Protein AF-A0A662YZJ9-F1 (afdb_monomer_lite)

InterPro domains:
  IPR002347 Short-chain dehydrogenase/reductase SDR [PF00106] (6-110)
  IPR002347 Short-chain dehydrogenase/reductase SDR [PR00081] (45-56)
  IPR002347 Short-chain dehydrogenase/reductase SDR [PR00081] (92-108)
  IPR005176 Potentiating neddylation domain [PF03556] (173-271)
  IPR005176 Potentiating neddylation domain [PS51229] (98-272)
  IPR014764 Defective-in-cullin neddylation protein [PTHR12281] (113-270)
  IPR036291 NAD(P)-binding domain superfamily [SSF51735] (5-110)
  IPR042460 DCN1-like, PONY binding domain [G3DSA:1.10.238.200] (187-272)

Foldseek 3Di:
DQDCVPCVVVCVVCPPVDPPPDDDAHADLLDLVRLVVRLVPDDVSAAQEAELPFADDDDDDPVPDDPVVVVVRCSGQPSSLVSNCVSHVVVCVVVVGHYYHYDDDCCLQAVSVDNFKGAQSNLVVLCVQLVHDSLAPLVLLLCVLLLAQAPRMRTNNSVVVSCVVQVHPGSVSSSVCSVVSVVLCVDPVSVLSSQLSQFRHQADPPDQFHQLVSLLSVCCRRCVVQAPCSVVVNVCCVVPVNGTHGSVNSSVVNVCRVPADPVSPPDDPVPD

Organism: Acipenser ruthenus (NCBI:txid7906)

Sequence (272 aa):
MRDLRKKDKLEQAAGDTLNKTLSIQRLDVCSDESVAECLNNMKDRRVDVLVNNAGVGQIGPIESLSMQDMQKVFETNFFGAVRMIKAVLPDMKKRKSGHIVTMSSVMGLQDPQDENKIGIDGIQQFCDDLNLDPASVSVLVVAWKFRAATQCEFSKREFVDGMSELGCDSPDKLKSQLPRLEQELKDPGKFKDFYQFTFNFAKNPGQKGLDLEMAIAYWNLVLTGKFKFLDLWNKFLLEHHKRSIPKDTWNLLLDFGNIIADDMSNYDEEGK

Radius of gyration: 27.87 Å; chains: 1; bounding box: 62×37×82 Å

Structure (mmCIF, N/CA/C/O backbone):
data_AF-A0A662YZJ9-F1
#
_entry.id   AF-A0A662YZJ9-F1
#
loop_
_atom_site.group_PDB
_atom_site.id
_atom_site.type_symbol
_atom_site.label_atom_id
_atom_site.label_alt_id
_atom_site.label_comp_id
_atom_site.label_asym_id
_atom_site.label_entity_id
_atom_site.label_seq_id
_atom_site.pdbx_PDB_ins_code
_atom_site.Cartn_x
_atom_site.Cartn_y
_atom_site.Cartn_z
_atom_site.occupancy
_atom_site.B_iso_or_equiv
_atom_site.auth_seq_id
_atom_site.auth_comp_id
_atom_site.auth_asym_id
_atom_site.auth_atom_id
_atom_site.pdbx_PDB_model_num
ATOM 1 N N . MET A 1 1 ? -15.360 6.114 35.620 1.00 88.50 1 MET A N 1
ATOM 2 C CA . MET A 1 1 ? -14.453 7.229 35.253 1.00 88.50 1 MET A CA 1
ATOM 3 C C . MET A 1 1 ? -13.568 7.595 36.440 1.00 88.50 1 MET A C 1
ATOM 5 O O . MET A 1 1 ? -14.014 7.429 37.569 1.00 88.50 1 MET A O 1
ATOM 9 N N . ARG A 1 2 ? -12.350 8.106 36.209 1.00 88.88 2 ARG A N 1
ATOM 10 C CA . ARG A 1 2 ? -11.391 8.407 37.292 1.00 88.88 2 ARG A CA 1
ATOM 11 C C . ARG A 1 2 ? -11.829 9.576 38.187 1.00 88.88 2 ARG A C 1
ATOM 13 O O . ARG A 1 2 ? -11.719 9.482 39.403 1.00 88.88 2 ARG A O 1
ATOM 20 N N . ASP A 1 3 ? -12.354 10.651 37.594 1.00 90.94 3 ASP A N 1
ATOM 21 C CA . ASP A 1 3 ? -12.747 11.877 38.305 1.00 90.94 3 ASP A CA 1
ATOM 22 C C . ASP A 1 3 ? -14.225 12.216 38.076 1.00 90.94 3 ASP A C 1
ATOM 24 O O . ASP A 1 3 ? -14.595 12.743 37.028 1.00 90.94 3 ASP A O 1
ATOM 28 N N . LEU A 1 4 ? -15.070 11.943 39.073 1.00 91.19 4 LEU A N 1
ATOM 29 C CA . LEU A 1 4 ? -16.512 12.196 38.997 1.00 91.19 4 LEU A CA 1
ATOM 30 C C . LEU A 1 4 ? -16.875 13.682 38.895 1.00 91.19 4 LEU A C 1
ATOM 32 O O . LEU A 1 4 ? -17.993 13.990 38.503 1.00 91.19 4 LEU A O 1
ATOM 36 N N . ARG A 1 5 ? -15.957 14.613 39.183 1.00 92.44 5 ARG A N 1
ATOM 37 C CA . ARG A 1 5 ? -16.218 16.054 39.014 1.00 92.44 5 ARG A CA 1
ATOM 38 C C . ARG A 1 5 ? -16.334 16.461 37.544 1.00 92.44 5 ARG A C 1
ATOM 40 O O . ARG A 1 5 ? -16.763 17.567 37.258 1.00 92.44 5 ARG A O 1
ATOM 47 N N . LYS A 1 6 ? -15.936 15.588 36.609 1.00 91.00 6 LYS A N 1
ATOM 48 C CA . LYS A 1 6 ? -15.991 15.826 35.156 1.00 91.00 6 LYS A CA 1
ATOM 49 C C . LYS A 1 6 ? -17.159 15.101 34.472 1.00 91.00 6 LYS A C 1
ATOM 51 O O . LYS A 1 6 ? -17.120 14.899 33.259 1.00 91.00 6 LYS A O 1
ATOM 56 N N . LYS A 1 7 ? -18.151 14.632 35.235 1.00 91.94 7 LYS A N 1
ATOM 57 C CA . LYS A 1 7 ? -19.225 13.766 34.724 1.00 91.94 7 LYS A CA 1
ATOM 58 C C . LYS A 1 7 ? -20.309 14.503 33.932 1.00 91.94 7 LYS A C 1
ATOM 60 O O . LYS A 1 7 ? -21.018 13.849 33.179 1.00 91.94 7 LYS A O 1
ATOM 65 N N . ASP A 1 8 ? -20.395 15.828 34.038 1.00 92.25 8 ASP A N 1
ATOM 66 C CA . ASP A 1 8 ? -21.516 16.628 33.521 1.00 92.25 8 ASP A CA 1
ATOM 67 C C . ASP A 1 8 ? -21.843 16.346 32.047 1.00 92.25 8 ASP A C 1
ATOM 69 O O . ASP A 1 8 ? -22.996 16.114 31.694 1.00 92.25 8 ASP A O 1
ATOM 73 N N . LYS A 1 9 ? -20.823 16.272 31.180 1.00 91.31 9 LYS A N 1
ATOM 74 C CA . LYS A 1 9 ? -21.020 15.957 29.752 1.00 91.31 9 LYS A CA 1
ATOM 75 C C . LYS A 1 9 ? -21.569 14.547 29.521 1.00 91.31 9 LYS A C 1
ATOM 77 O O . LYS A 1 9 ? -22.346 14.344 28.594 1.00 91.31 9 LYS A O 1
ATOM 82 N N . LEU A 1 10 ? -21.153 13.577 30.337 1.00 89.94 10 LEU A N 1
ATOM 83 C CA . LEU A 1 10 ? -21.645 12.200 30.251 1.00 89.94 10 LEU A CA 1
ATOM 84 C C . LEU A 1 10 ? -23.086 12.112 30.746 1.00 89.94 10 LEU A C 1
ATOM 86 O O . LEU A 1 10 ? -23.889 11.431 30.124 1.00 89.94 10 LEU A O 1
ATOM 90 N N . GLU A 1 11 ? -23.419 12.817 31.827 1.00 92.25 11 GLU A N 1
ATOM 91 C CA . GLU A 1 11 ? -24.790 12.880 32.343 1.00 92.25 11 GLU A CA 1
ATOM 92 C C . GLU A 1 11 ? -25.727 13.547 31.332 1.00 92.25 11 GLU A C 1
ATOM 94 O O . GLU A 1 11 ? -26.803 13.021 31.052 1.00 92.25 11 GLU A O 1
ATOM 99 N N . GLN A 1 12 ? -25.281 14.636 30.702 1.00 92.12 12 GLN A N 1
ATOM 100 C CA . GLN A 1 12 ? -26.024 15.295 29.631 1.00 92.12 12 GLN A CA 1
ATOM 101 C C . GLN A 1 12 ? -26.236 14.371 28.423 1.00 92.12 12 GLN A C 1
ATOM 103 O O . GLN A 1 12 ? -27.346 14.296 27.905 1.00 92.12 12 GLN A O 1
ATOM 108 N N . ALA A 1 13 ? -25.196 13.653 27.985 1.00 91.44 13 ALA A N 1
ATOM 109 C CA . ALA A 1 13 ? -25.295 12.716 26.866 1.00 91.44 13 ALA A CA 1
ATOM 110 C C . ALA A 1 13 ? -26.165 11.489 27.193 1.00 91.44 13 ALA A C 1
ATOM 112 O O . ALA A 1 13 ? -26.832 10.953 26.312 1.00 91.44 13 ALA A O 1
ATOM 113 N N . ALA A 1 14 ? -26.168 11.048 28.452 1.00 90.56 14 ALA A N 1
ATOM 114 C CA . ALA A 1 14 ? -26.977 9.927 28.912 1.00 90.56 14 ALA A CA 1
ATOM 115 C C . ALA A 1 14 ? -28.477 10.254 28.909 1.00 90.56 14 ALA A C 1
ATOM 117 O O . ALA A 1 14 ? -29.298 9.371 28.640 1.00 90.56 14 ALA A O 1
ATOM 118 N N . GLY A 1 15 ? -28.843 11.503 29.219 1.00 93.56 15 GLY A N 1
ATOM 119 C CA . GLY A 1 15 ? -30.236 11.942 29.290 1.00 93.56 15 GLY A CA 1
ATOM 120 C C . GLY A 1 15 ? -31.090 10.998 30.146 1.00 93.56 15 GLY A C 1
ATOM 121 O O . GLY A 1 15 ? -30.713 10.622 31.257 1.00 93.56 15 GLY A O 1
ATOM 122 N N . ASP A 1 16 ? -32.210 10.536 29.591 1.00 93.44 16 ASP A N 1
ATOM 123 C CA . ASP A 1 16 ? -33.185 9.690 30.295 1.00 93.44 16 ASP A CA 1
ATOM 124 C C . ASP A 1 16 ? -32.717 8.258 30.596 1.00 93.44 16 ASP A C 1
ATOM 126 O O . ASP A 1 16 ? -33.430 7.520 31.288 1.00 93.44 16 ASP A O 1
ATOM 130 N N . THR A 1 17 ? -31.561 7.843 30.065 1.00 92.12 17 THR A N 1
ATOM 131 C CA . THR A 1 17 ? -30.978 6.508 30.293 1.00 92.12 17 THR A CA 1
ATOM 132 C C . THR A 1 17 ? -30.151 6.432 31.576 1.00 92.12 17 THR A C 1
ATOM 134 O O . THR A 1 17 ? -29.912 5.332 32.094 1.00 92.12 17 THR A O 1
ATOM 137 N N . LEU A 1 18 ? -29.752 7.588 32.121 1.00 90.25 18 LEU A N 1
ATOM 138 C CA . LEU A 1 18 ? -28.984 7.675 33.356 1.00 90.25 18 LEU A CA 1
ATOM 139 C C . LEU A 1 18 ? -29.772 7.054 34.519 1.00 90.25 18 LEU A C 1
ATOM 141 O O . LEU A 1 18 ? -30.961 7.309 34.700 1.00 90.25 18 LEU A O 1
ATOM 145 N N . ASN A 1 19 ? -29.106 6.209 35.303 1.00 87.12 19 ASN A N 1
ATOM 146 C CA . ASN A 1 19 ? -29.666 5.411 36.400 1.00 87.12 19 ASN A CA 1
ATOM 147 C C . ASN A 1 19 ? -30.751 4.389 35.999 1.00 87.12 19 ASN A C 1
ATOM 149 O O . ASN A 1 19 ? -31.299 3.724 36.878 1.00 87.12 19 ASN A O 1
ATOM 153 N N . LYS A 1 20 ? -31.039 4.215 34.701 1.00 86.75 20 LYS A N 1
ATOM 154 C CA . LYS A 1 20 ? -31.914 3.145 34.187 1.00 86.75 20 LYS A CA 1
ATOM 155 C C . LYS A 1 20 ? -31.103 2.048 33.513 1.00 86.75 20 LYS A C 1
ATOM 157 O O . LYS A 1 20 ? -31.151 0.897 33.935 1.00 86.75 20 LYS A O 1
ATOM 162 N N . THR A 1 21 ? -30.348 2.419 32.484 1.00 87.81 21 THR A N 1
ATOM 163 C CA . THR A 1 21 ? -29.496 1.508 31.703 1.00 87.81 21 THR A CA 1
ATOM 164 C C . THR A 1 21 ? -28.032 1.941 31.696 1.00 87.81 21 THR A C 1
ATOM 166 O O . THR A 1 21 ? -27.165 1.113 31.430 1.00 87.81 21 THR A O 1
ATOM 169 N N . LEU A 1 22 ? -27.737 3.199 32.048 1.00 89.25 22 LEU A N 1
ATOM 170 C CA . LEU A 1 22 ? -26.381 3.714 32.222 1.00 89.25 22 LEU A CA 1
ATOM 171 C C . LEU A 1 22 ? -26.141 4.125 33.679 1.00 89.25 22 LEU A C 1
ATOM 173 O O . LEU A 1 22 ? -26.866 4.954 34.225 1.00 89.25 22 LEU A O 1
ATOM 177 N N . SER A 1 23 ? -25.076 3.611 34.291 1.00 89.56 23 SER A N 1
ATOM 178 C CA . SER A 1 23 ? -24.592 4.069 35.598 1.00 89.56 23 SER A CA 1
ATOM 179 C C . SER A 1 23 ? -23.162 4.578 35.493 1.00 89.56 23 SER A C 1
ATOM 181 O O . SER A 1 23 ? -22.304 3.902 34.923 1.00 89.56 23 SER A O 1
ATOM 183 N N . ILE A 1 24 ? -22.881 5.729 36.098 1.00 91.69 24 ILE A N 1
ATOM 184 C CA . ILE A 1 24 ? -21.531 6.290 36.152 1.00 91.69 24 ILE A CA 1
ATOM 185 C C . ILE A 1 24 ? -20.929 5.967 37.519 1.00 91.69 24 ILE A C 1
ATOM 187 O O . ILE A 1 24 ? -21.422 6.423 38.545 1.00 91.69 24 ILE A O 1
ATOM 191 N N . GLN A 1 25 ? -19.846 5.193 37.522 1.00 92.38 25 GLN A N 1
ATOM 192 C CA . GLN A 1 25 ? -19.112 4.814 38.731 1.00 92.38 25 GLN A CA 1
ATOM 193 C C . GLN A 1 25 ? -17.702 5.408 38.727 1.00 92.38 25 GLN A C 1
ATOM 195 O O . GLN A 1 25 ? -17.109 5.645 37.662 1.00 92.38 25 GLN A O 1
ATOM 200 N N . ARG A 1 26 ? -17.146 5.642 39.920 1.00 94.44 26 ARG A N 1
ATOM 201 C CA . ARG A 1 26 ? -15.727 5.983 40.069 1.00 94.44 26 ARG A CA 1
ATOM 202 C C . ARG A 1 26 ? -14.888 4.737 39.791 1.00 94.44 26 ARG A C 1
ATOM 204 O O . ARG A 1 26 ? -15.151 3.685 40.355 1.00 94.44 26 ARG A O 1
ATOM 211 N N . LEU A 1 27 ? -13.886 4.874 38.930 1.00 95.69 27 LEU A N 1
ATOM 212 C CA . LEU A 1 27 ? -12.949 3.803 38.601 1.00 95.69 27 LEU A CA 1
ATOM 213 C C . LEU A 1 27 ? -11.610 4.408 38.187 1.00 95.69 27 LEU A C 1
ATOM 215 O O . LEU A 1 27 ? -11.548 5.110 37.171 1.00 95.69 27 LEU A O 1
ATOM 219 N N . ASP A 1 28 ? -10.565 4.115 38.954 1.00 96.38 28 ASP A N 1
ATOM 220 C CA . ASP A 1 28 ? -9.176 4.302 38.557 1.00 96.38 28 ASP A CA 1
ATOM 221 C C . ASP A 1 28 ? -8.523 2.945 38.293 1.00 96.38 28 ASP A C 1
ATOM 223 O O . ASP A 1 28 ? -8.252 2.180 39.214 1.00 96.38 28 ASP A O 1
ATOM 227 N N . VAL A 1 29 ? -8.252 2.657 37.021 1.00 96.19 29 VAL A N 1
ATOM 228 C CA . VAL A 1 29 ? -7.650 1.384 36.600 1.00 96.19 29 VAL A CA 1
ATOM 229 C C . VAL A 1 29 ? -6.217 1.203 37.107 1.00 96.19 29 VAL A C 1
ATOM 231 O O . VAL A 1 29 ? -5.701 0.095 37.040 1.00 96.19 29 VAL A O 1
ATOM 234 N N . CYS A 1 30 ? -5.578 2.253 37.633 1.00 96.06 30 CYS A N 1
ATOM 235 C CA . CYS A 1 30 ? -4.251 2.185 38.247 1.00 96.06 30 CYS A CA 1
ATOM 236 C C . CYS A 1 30 ? -4.274 1.729 39.723 1.00 96.06 30 CYS A C 1
ATOM 238 O O . CYS A 1 30 ? -3.206 1.529 40.289 1.00 96.06 30 CYS A O 1
ATOM 240 N N . SER A 1 31 ? -5.447 1.564 40.353 1.00 97.00 31 SER A N 1
ATOM 241 C CA . SER A 1 31 ? -5.585 1.173 41.769 1.00 97.00 31 SER A CA 1
ATOM 242 C C . SER A 1 31 ? -6.431 -0.089 41.912 1.00 97.00 31 SER A C 1
ATOM 244 O O . SER A 1 31 ? -7.574 -0.142 41.457 1.00 97.00 31 SER A O 1
ATOM 246 N N . ASP A 1 32 ? -5.881 -1.102 42.579 1.00 96.19 32 ASP A N 1
ATOM 247 C CA . ASP A 1 32 ? -6.588 -2.351 42.873 1.00 96.19 32 ASP A CA 1
ATOM 248 C C . ASP A 1 32 ? -7.810 -2.117 43.774 1.00 96.19 32 ASP A C 1
ATOM 250 O O . ASP A 1 32 ? -8.875 -2.697 43.546 1.00 96.19 32 ASP A O 1
ATOM 254 N N . GLU A 1 33 ? -7.699 -1.195 44.729 1.00 97.12 33 GLU A N 1
ATOM 255 C CA . GLU A 1 33 ? -8.780 -0.798 45.630 1.00 97.12 33 GLU A CA 1
ATOM 256 C C . GLU A 1 33 ? -9.927 -0.150 44.853 1.00 97.12 33 GLU A C 1
ATOM 258 O O . GLU A 1 33 ? -11.079 -0.557 44.996 1.00 97.12 33 GLU A O 1
ATOM 263 N N . SER A 1 34 ? -9.621 0.804 43.963 1.00 97.12 34 SER A N 1
ATOM 264 C CA . SER A 1 34 ? -10.653 1.470 43.164 1.00 97.12 34 SER A CA 1
ATOM 265 C C . SER A 1 34 ? -11.370 0.502 42.223 1.00 97.12 34 SER A C 1
ATOM 267 O O . SER A 1 34 ? -12.576 0.650 42.010 1.00 97.12 34 SER A O 1
ATOM 269 N N . VAL A 1 35 ? -10.652 -0.474 41.658 1.00 96.56 35 VAL A N 1
ATOM 270 C CA . VAL A 1 35 ? -11.247 -1.529 40.827 1.00 96.56 35 VAL A CA 1
ATOM 271 C C . VAL A 1 35 ? -12.184 -2.396 41.667 1.00 96.56 35 VAL A C 1
ATOM 273 O O . VAL A 1 35 ? -13.336 -2.602 41.279 1.00 96.56 35 VAL A O 1
ATOM 276 N N . ALA A 1 36 ? -11.733 -2.857 42.835 1.00 94.44 36 ALA A N 1
ATOM 277 C CA . ALA A 1 36 ? -12.536 -3.689 43.726 1.00 94.44 36 ALA A CA 1
ATOM 278 C C . ALA A 1 36 ? -13.803 -2.965 44.213 1.00 94.44 36 ALA A C 1
ATOM 280 O O . ALA A 1 36 ? -14.896 -3.531 44.159 1.00 94.44 36 ALA A O 1
ATOM 281 N N . GLU A 1 37 ? -13.683 -1.706 44.637 1.00 94.94 37 GLU A N 1
ATOM 282 C CA . GLU A 1 37 ? -14.819 -0.875 45.049 1.00 94.94 37 GLU A CA 1
ATOM 283 C C . GLU A 1 37 ? -15.825 -0.684 43.913 1.00 94.94 37 GLU A C 1
ATOM 285 O O . GLU A 1 37 ? -17.025 -0.888 44.110 1.00 94.94 37 GLU A O 1
ATOM 290 N N . CYS A 1 38 ? -15.349 -0.352 42.707 1.00 94.75 38 CYS A N 1
ATOM 291 C CA . CYS A 1 38 ? -16.215 -0.178 41.546 1.00 94.75 38 CYS A CA 1
ATOM 292 C C . CYS A 1 38 ? -17.011 -1.454 41.257 1.00 94.75 38 CYS A C 1
ATOM 294 O O . CYS A 1 38 ? -18.224 -1.381 41.071 1.00 94.75 38 CYS A O 1
ATOM 296 N N . LEU A 1 39 ? -16.352 -2.618 41.250 1.00 93.00 39 LEU A N 1
ATOM 297 C CA . LEU A 1 39 ? -17.015 -3.893 40.971 1.00 93.00 39 LEU A CA 1
ATOM 298 C C . LEU A 1 39 ? -18.017 -4.279 42.068 1.00 93.00 39 LEU A C 1
ATOM 300 O O . LEU A 1 39 ? -19.106 -4.766 41.765 1.00 93.00 39 LEU A O 1
ATOM 304 N N . ASN A 1 40 ? -17.681 -4.020 43.334 1.00 91.38 40 ASN A N 1
ATOM 305 C CA . ASN A 1 40 ? -18.555 -4.299 44.475 1.00 91.38 40 ASN A CA 1
ATOM 306 C C . ASN A 1 40 ? -19.830 -3.447 44.485 1.00 91.38 40 ASN A C 1
ATOM 308 O O . ASN A 1 40 ? -20.851 -3.915 44.996 1.00 91.38 40 ASN A O 1
ATOM 312 N N . ASN A 1 41 ? -19.766 -2.242 43.914 1.00 89.69 41 ASN A N 1
ATOM 313 C CA . ASN A 1 41 ? -20.885 -1.307 43.809 1.00 89.69 41 ASN A CA 1
ATOM 314 C C . ASN A 1 41 ? -21.784 -1.561 42.587 1.00 89.69 41 ASN A C 1
ATOM 316 O O . ASN A 1 41 ? -22.828 -0.918 42.454 1.00 89.69 41 ASN A O 1
ATOM 320 N N . MET A 1 42 ? -21.417 -2.481 41.689 1.00 86.12 42 MET A N 1
ATOM 321 C CA . MET A 1 42 ? -22.280 -2.845 40.565 1.00 86.12 42 MET A CA 1
ATOM 322 C C . MET A 1 42 ? -23.424 -3.745 41.018 1.00 86.12 42 MET A C 1
ATOM 324 O O . MET A 1 42 ? -23.244 -4.685 41.798 1.00 86.12 42 MET A O 1
ATOM 328 N N . LYS A 1 43 ? -24.606 -3.492 40.455 1.00 75.62 43 LYS A N 1
ATOM 329 C CA . LYS A 1 43 ? -25.775 -4.349 40.634 1.00 75.62 43 LYS A CA 1
ATOM 330 C C . LYS A 1 43 ? -25.441 -5.766 40.158 1.00 75.62 43 LYS A C 1
ATOM 332 O O . LYS A 1 43 ? -24.842 -5.942 39.101 1.00 75.62 43 LYS A O 1
ATOM 337 N N . ASP A 1 44 ? -25.760 -6.755 40.985 1.00 81.00 44 ASP A N 1
ATOM 338 C CA . ASP A 1 44 ? -25.508 -8.183 40.744 1.00 81.00 44 ASP A CA 1
ATOM 339 C C . ASP A 1 44 ? -24.022 -8.583 40.591 1.00 81.00 44 ASP A C 1
ATOM 341 O O . ASP A 1 44 ? -23.731 -9.747 40.321 1.00 81.00 44 ASP A O 1
ATOM 345 N N . ARG A 1 45 ? -23.075 -7.644 40.794 1.00 81.56 45 ARG A N 1
ATOM 346 C CA . ARG A 1 45 ? -21.608 -7.830 40.695 1.00 81.56 45 ARG A CA 1
ATOM 347 C C . ARG A 1 45 ? -21.150 -8.569 39.434 1.00 81.56 45 ARG A C 1
ATOM 349 O O . ARG A 1 45 ? -20.107 -9.220 39.425 1.00 81.56 45 ARG A O 1
ATOM 356 N N . ARG A 1 46 ? -21.932 -8.462 38.364 1.00 89.44 46 ARG A N 1
ATOM 357 C CA . ARG A 1 46 ? -21.744 -9.221 37.133 1.00 89.44 46 ARG A CA 1
ATOM 358 C C . ARG A 1 46 ? -21.295 -8.298 36.010 1.00 89.44 46 ARG A C 1
ATOM 360 O O . ARG A 1 46 ? -21.897 -7.256 35.776 1.00 89.44 46 ARG A O 1
ATOM 367 N N . VAL A 1 47 ? -20.261 -8.725 35.287 1.00 94.06 47 VAL A N 1
ATOM 368 C CA . VAL A 1 47 ? -19.772 -8.051 34.077 1.00 94.06 47 VAL A CA 1
ATOM 369 C C . VAL A 1 47 ? -19.902 -9.004 32.905 1.00 94.06 47 VAL A C 1
ATOM 371 O O . VAL A 1 47 ? -19.163 -9.986 32.816 1.00 94.06 47 VAL A O 1
ATOM 374 N N . ASP A 1 48 ? -20.832 -8.716 31.998 1.00 95.12 48 ASP A N 1
ATOM 375 C CA . ASP A 1 48 ? -20.995 -9.492 30.769 1.00 95.12 48 ASP A CA 1
ATOM 376 C C . ASP A 1 48 ? -19.954 -9.125 29.711 1.00 95.12 48 ASP A C 1
ATOM 378 O O . ASP A 1 48 ? -19.398 -10.015 29.062 1.00 95.12 48 ASP A O 1
ATOM 382 N N . VAL A 1 49 ? -19.642 -7.835 29.593 1.00 96.19 49 VAL A N 1
ATOM 383 C CA . VAL A 1 49 ? -18.649 -7.300 28.661 1.00 96.19 49 VAL A CA 1
ATOM 384 C C . VAL A 1 49 ? -17.755 -6.309 29.399 1.00 96.19 49 VAL A C 1
ATOM 386 O O . VAL A 1 49 ? -18.249 -5.374 30.026 1.00 96.19 49 VAL A O 1
ATOM 389 N N . LEU A 1 50 ? -16.442 -6.509 29.314 1.00 96.19 50 LEU A N 1
ATOM 390 C CA . LEU A 1 50 ? -15.442 -5.534 29.736 1.00 96.19 50 LEU A CA 1
ATOM 391 C C . LEU A 1 50 ? -14.879 -4.844 28.494 1.00 96.19 50 LEU A C 1
ATOM 393 O O . LEU A 1 50 ? -14.360 -5.516 27.607 1.00 96.19 50 LEU A O 1
ATOM 397 N N . VAL A 1 51 ? -14.926 -3.514 28.468 1.00 95.75 51 VAL A N 1
ATOM 398 C CA . VAL A 1 51 ? -14.256 -2.703 27.445 1.00 95.75 51 VAL A CA 1
ATOM 399 C C . VAL A 1 51 ? -13.121 -1.922 28.103 1.00 95.75 51 VAL A C 1
ATOM 401 O O . VAL A 1 51 ? -13.355 -0.950 28.824 1.00 95.75 51 VAL A O 1
ATOM 404 N N . ASN A 1 52 ? -11.880 -2.343 27.868 1.00 93.81 52 ASN A N 1
ATOM 405 C CA . ASN A 1 52 ? -10.686 -1.626 28.307 1.00 93.81 52 ASN A CA 1
ATOM 406 C C . ASN A 1 52 ? -10.428 -0.447 27.360 1.00 93.81 52 ASN A C 1
ATOM 408 O O . ASN A 1 52 ? -9.688 -0.569 26.388 1.00 93.81 52 ASN A O 1
ATOM 412 N N . ASN A 1 53 ? -11.073 0.683 27.649 1.00 91.62 53 ASN A N 1
ATOM 413 C CA . ASN A 1 53 ? -10.945 1.928 26.882 1.00 91.62 53 ASN A CA 1
ATOM 414 C C . ASN A 1 53 ? -10.080 2.993 27.585 1.00 91.62 53 ASN A C 1
ATOM 416 O O . ASN A 1 53 ? -9.851 4.070 27.044 1.00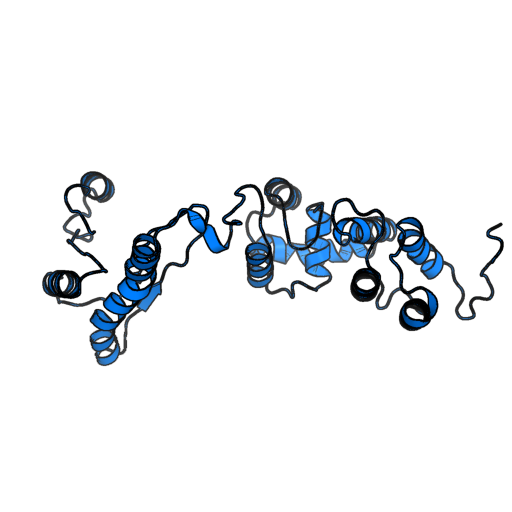 91.62 53 ASN A O 1
ATOM 420 N N . ALA A 1 54 ? -9.643 2.752 28.823 1.00 90.62 54 ALA A N 1
ATOM 421 C CA . ALA A 1 54 ? -8.795 3.710 29.524 1.00 90.62 54 ALA A CA 1
ATOM 422 C C . ALA A 1 54 ? -7.423 3.784 28.838 1.00 90.62 54 ALA A C 1
ATOM 424 O O . ALA A 1 54 ? -6.729 2.776 28.744 1.00 90.62 54 ALA A O 1
ATOM 425 N N . GLY A 1 55 ? -7.038 4.978 28.392 1.00 88.38 55 GLY A N 1
ATOM 426 C CA . GLY A 1 55 ? -5.760 5.212 27.736 1.00 88.38 55 GLY A CA 1
ATOM 427 C C . GLY A 1 55 ? -5.274 6.640 27.944 1.00 88.38 55 GLY A C 1
ATOM 428 O O . GLY A 1 55 ? -6.072 7.579 27.999 1.00 88.38 55 GLY A O 1
ATOM 429 N N . VAL A 1 56 ? -3.963 6.798 28.074 1.00 87.56 56 VAL A N 1
ATOM 430 C CA . VAL A 1 56 ? -3.270 8.089 28.039 1.00 87.56 56 VAL A CA 1
ATOM 431 C C . VAL A 1 56 ? -2.125 8.011 27.037 1.00 87.56 56 VAL A C 1
ATOM 433 O O . VAL A 1 56 ? -1.477 6.974 26.899 1.00 87.56 56 VAL A O 1
ATOM 436 N N . GLY A 1 57 ? -1.900 9.103 26.316 1.00 83.06 57 GLY A N 1
ATOM 437 C CA . GLY A 1 57 ? -0.778 9.251 25.399 1.00 83.06 57 GLY A CA 1
ATOM 438 C C . GLY A 1 57 ? 0.264 10.197 25.975 1.00 83.06 57 GLY A C 1
ATOM 439 O O . GLY A 1 57 ? -0.061 11.087 26.762 1.00 83.06 57 GLY A O 1
ATOM 440 N N . GLN A 1 58 ? 1.505 10.012 25.547 1.00 80.19 58 GLN A N 1
ATOM 441 C CA . GLN A 1 58 ? 2.593 10.937 25.811 1.00 80.19 58 GLN A CA 1
ATOM 442 C C . GLN A 1 58 ? 3.356 11.169 24.516 1.00 80.19 58 GLN A C 1
ATOM 444 O O . GLN A 1 58 ? 3.732 10.212 23.847 1.00 80.19 58 GLN A O 1
ATOM 449 N N . ILE A 1 59 ? 3.545 12.438 24.163 1.00 77.06 59 ILE A N 1
ATOM 450 C CA . ILE A 1 59 ? 4.184 12.858 22.917 1.00 77.06 59 ILE A CA 1
ATOM 451 C C . ILE A 1 59 ? 5.288 13.843 23.281 1.00 77.06 59 ILE A C 1
ATOM 453 O O . ILE A 1 59 ? 5.052 14.791 24.030 1.00 77.06 59 ILE A O 1
ATOM 457 N N . GLY A 1 60 ? 6.489 13.603 22.770 1.00 78.31 60 GLY A N 1
ATOM 458 C CA . GLY A 1 60 ? 7.644 14.471 22.959 1.00 78.31 60 GLY A CA 1
ATOM 459 C C . GLY A 1 60 ? 8.947 13.766 22.574 1.00 78.31 60 GLY A C 1
ATOM 460 O O . GLY A 1 60 ? 8.966 12.535 22.503 1.00 78.31 60 GLY A O 1
ATOM 461 N N . PRO A 1 61 ? 10.034 14.519 22.329 1.00 77.75 61 PRO A N 1
ATOM 462 C CA . PRO A 1 61 ? 11.362 13.947 22.121 1.00 77.75 61 PRO A CA 1
ATOM 463 C C . PRO A 1 61 ? 11.768 13.050 23.293 1.00 77.75 61 PRO A C 1
ATOM 465 O O . PRO A 1 61 ? 11.517 13.408 24.449 1.00 77.75 61 PRO A O 1
ATOM 468 N N . ILE A 1 62 ? 12.404 11.909 23.019 1.00 80.56 62 ILE A N 1
ATOM 469 C CA . ILE A 1 62 ? 12.730 10.901 24.042 1.00 80.56 62 ILE A CA 1
ATOM 470 C C . ILE A 1 62 ? 13.583 11.478 25.182 1.00 80.56 62 ILE A C 1
ATOM 472 O O . ILE A 1 62 ? 13.391 11.121 26.340 1.00 80.56 62 ILE A O 1
ATOM 476 N N . GLU A 1 63 ? 14.459 12.432 24.872 1.00 85.50 63 GLU A N 1
ATOM 477 C CA . GLU A 1 63 ? 15.317 13.144 25.819 1.00 85.50 63 GLU A CA 1
ATOM 478 C C . GLU A 1 63 ? 14.553 14.072 26.776 1.00 85.50 63 GLU A C 1
ATOM 480 O O . GLU A 1 63 ? 15.065 14.426 27.836 1.00 85.50 63 GLU A O 1
ATOM 485 N N . SER A 1 64 ? 13.330 14.466 26.414 1.00 83.81 64 SER A N 1
ATOM 486 C CA . SER A 1 64 ? 12.482 15.369 27.204 1.00 83.81 64 SER A CA 1
ATOM 487 C C . SER A 1 64 ? 11.455 14.634 28.066 1.00 83.81 64 SER A C 1
ATOM 489 O O . SER A 1 64 ? 10.815 15.237 28.929 1.00 83.81 64 SER A O 1
ATOM 491 N N . LEU A 1 65 ? 11.286 13.329 27.844 1.00 86.44 65 LEU A N 1
ATOM 492 C CA . LEU A 1 65 ? 10.304 12.513 28.540 1.00 86.44 65 LEU A CA 1
ATOM 493 C C . LEU A 1 65 ? 10.906 11.910 29.808 1.00 86.44 65 LEU A C 1
ATOM 495 O O . LEU A 1 65 ? 11.908 11.196 29.772 1.00 86.44 65 LEU A O 1
ATOM 499 N N . SER A 1 66 ? 10.269 12.163 30.951 1.00 91.12 66 SER A N 1
ATOM 500 C CA . SER A 1 66 ? 10.700 11.542 32.199 1.00 91.12 66 SER A CA 1
ATOM 501 C C . SER A 1 66 ? 10.329 10.056 32.214 1.00 91.12 66 SER A C 1
ATOM 503 O O . SER A 1 66 ? 9.255 9.655 31.755 1.00 91.12 66 SER A O 1
ATOM 505 N N . MET A 1 67 ? 11.182 9.227 32.822 1.00 92.00 67 MET A N 1
ATOM 506 C CA . MET A 1 67 ? 10.869 7.808 33.046 1.00 92.00 67 MET A CA 1
ATOM 507 C C . MET A 1 67 ? 9.561 7.619 33.823 1.00 92.00 67 MET A C 1
ATOM 509 O O . MET A 1 67 ? 8.842 6.650 33.597 1.00 92.00 67 MET A O 1
ATOM 513 N N . GLN A 1 68 ? 9.240 8.551 34.722 1.00 92.19 68 GLN A N 1
ATOM 514 C CA . GLN A 1 68 ? 8.015 8.514 35.519 1.00 92.19 68 GLN A CA 1
ATOM 515 C C . GLN A 1 68 ? 6.776 8.688 34.647 1.00 92.19 68 GLN A C 1
ATOM 517 O O . GLN A 1 68 ? 5.769 8.021 34.873 1.00 92.19 68 GLN A O 1
ATOM 522 N N . ASP A 1 69 ? 6.829 9.563 33.647 1.00 88.00 69 ASP A N 1
ATOM 523 C CA . ASP A 1 69 ? 5.680 9.774 32.779 1.00 88.00 69 ASP A CA 1
ATOM 524 C C . ASP A 1 69 ? 5.522 8.625 31.773 1.00 88.00 69 ASP A C 1
ATOM 526 O O . ASP A 1 69 ? 4.412 8.116 31.611 1.00 88.00 69 ASP A O 1
ATOM 530 N N . MET A 1 70 ? 6.628 8.082 31.243 1.00 86.75 70 MET A N 1
ATOM 531 C CA . MET A 1 70 ? 6.589 6.840 30.454 1.00 86.75 70 MET A CA 1
ATOM 532 C C . MET A 1 70 ? 5.978 5.675 31.250 1.00 86.75 70 MET A C 1
ATOM 534 O O . MET A 1 70 ? 5.130 4.941 30.741 1.00 86.75 70 MET A O 1
ATOM 538 N N . GLN A 1 71 ? 6.355 5.522 32.524 1.00 91.56 71 GLN A N 1
ATOM 539 C CA . GLN A 1 71 ? 5.773 4.507 33.405 1.00 91.56 71 GLN A CA 1
ATOM 540 C C . GLN A 1 71 ? 4.270 4.719 33.609 1.00 91.56 71 GLN A C 1
ATOM 542 O O . GLN A 1 71 ? 3.519 3.750 33.549 1.00 91.56 71 GLN A O 1
ATOM 547 N N . LYS A 1 72 ? 3.793 5.962 33.770 1.00 91.06 72 LYS A N 1
ATOM 548 C CA . LYS A 1 72 ? 2.349 6.252 33.902 1.00 91.06 72 LYS A CA 1
ATOM 549 C C . LYS A 1 72 ? 1.541 5.804 32.681 1.00 91.06 72 LYS A C 1
ATOM 551 O O . LYS A 1 72 ? 0.394 5.371 32.845 1.00 91.06 72 LYS A O 1
ATOM 556 N N . VAL A 1 73 ? 2.120 5.893 31.480 1.00 90.62 73 VAL A N 1
ATOM 557 C CA . VAL A 1 73 ? 1.496 5.382 30.250 1.00 90.62 73 VAL A CA 1
ATOM 558 C C . VAL A 1 73 ? 1.314 3.867 30.344 1.00 90.62 73 VAL A C 1
ATOM 560 O O . VAL A 1 73 ? 0.200 3.382 30.157 1.00 90.62 73 VAL A O 1
ATOM 563 N N . PHE A 1 74 ? 2.356 3.120 30.722 1.00 91.00 74 PHE A N 1
ATOM 564 C CA . PHE A 1 74 ? 2.259 1.667 30.923 1.00 91.00 74 PHE A CA 1
ATOM 565 C C . PHE A 1 74 ? 1.298 1.288 32.054 1.00 91.00 74 PHE A C 1
ATOM 567 O O . PHE A 1 74 ? 0.495 0.366 31.897 1.00 91.00 74 PHE A O 1
ATOM 574 N N . GLU A 1 75 ? 1.325 2.021 33.166 1.00 95.00 75 GLU A N 1
ATOM 575 C CA . GLU A 1 75 ? 0.426 1.794 34.299 1.00 95.00 75 GLU A CA 1
ATOM 576 C C . GLU A 1 75 ? -1.046 1.907 33.903 1.00 95.00 75 GLU A C 1
ATOM 578 O O . GLU A 1 75 ? -1.872 1.111 34.349 1.00 95.00 75 GLU A O 1
ATOM 583 N N . THR A 1 76 ? -1.390 2.865 33.039 1.00 92.88 76 THR A N 1
ATOM 584 C CA . THR A 1 76 ? -2.775 3.043 32.582 1.00 92.88 76 THR A CA 1
ATOM 585 C C . THR A 1 76 ? -3.122 2.086 31.441 1.00 92.88 76 THR A C 1
ATOM 587 O O . THR A 1 76 ? -4.115 1.365 31.531 1.00 92.88 76 THR A O 1
ATOM 590 N N . ASN A 1 77 ? -2.308 2.065 30.383 1.00 91.31 77 ASN A N 1
ATOM 591 C CA . ASN A 1 77 ? -2.657 1.429 29.110 1.00 91.31 77 ASN A CA 1
ATOM 592 C C . ASN A 1 77 ? -2.447 -0.091 29.141 1.00 91.31 77 ASN A C 1
ATOM 594 O O . ASN A 1 77 ? -3.194 -0.826 28.501 1.00 91.31 77 ASN A O 1
ATOM 598 N N . PHE A 1 78 ? -1.447 -0.571 29.888 1.00 90.62 78 PHE A N 1
ATOM 599 C CA . PHE A 1 78 ? -1.122 -1.993 29.984 1.00 90.62 78 PHE A CA 1
ATOM 600 C C . PHE A 1 78 ? -1.580 -2.580 31.319 1.00 90.62 78 PHE A C 1
ATOM 602 O O . PHE A 1 78 ? -2.496 -3.406 31.356 1.00 90.62 78 PHE A O 1
ATOM 609 N N . PHE A 1 79 ? -0.993 -2.134 32.433 1.00 95.75 79 PHE A N 1
ATOM 610 C CA . PHE A 1 79 ? -1.292 -2.721 33.741 1.00 95.75 79 PHE A CA 1
ATOM 611 C C . PHE A 1 79 ? -2.731 -2.455 34.177 1.00 95.75 79 PHE A C 1
ATOM 613 O O . PHE A 1 79 ? -3.349 -3.338 34.768 1.00 95.75 79 PHE A O 1
ATOM 620 N N . GLY A 1 80 ? -3.307 -1.304 33.821 1.00 96.19 80 GLY A N 1
ATOM 621 C CA . GLY A 1 80 ? -4.716 -1.007 34.069 1.00 96.19 80 GLY A CA 1
ATOM 622 C C . GLY A 1 80 ? -5.667 -1.988 33.382 1.00 96.19 80 GLY A C 1
ATOM 623 O O . GLY A 1 80 ? -6.576 -2.519 34.024 1.00 96.19 80 GLY A O 1
ATOM 624 N N . ALA A 1 81 ? -5.418 -2.311 32.110 1.00 94.56 81 ALA A N 1
ATOM 625 C CA . ALA A 1 81 ? -6.191 -3.318 31.385 1.00 94.56 81 ALA A CA 1
ATOM 626 C C . ALA A 1 81 ? -6.013 -4.716 32.002 1.00 94.56 81 ALA A C 1
ATOM 628 O O . ALA A 1 81 ? -6.996 -5.415 32.257 1.00 94.56 81 ALA A O 1
ATOM 629 N N . VAL A 1 82 ? -4.773 -5.109 32.320 1.00 95.31 82 VAL A N 1
ATOM 630 C CA . VAL A 1 82 ? -4.477 -6.391 32.985 1.00 95.31 82 VAL A CA 1
ATOM 631 C C . VAL A 1 82 ? -5.191 -6.491 34.335 1.00 95.31 82 VAL A C 1
ATOM 633 O O . VAL A 1 82 ? -5.770 -7.533 34.644 1.00 95.31 82 VAL A O 1
ATOM 636 N N . ARG A 1 83 ? -5.200 -5.416 35.127 1.00 97.81 83 ARG A N 1
ATOM 637 C CA . ARG A 1 83 ? -5.869 -5.349 36.431 1.00 97.81 83 ARG A CA 1
ATOM 638 C C . ARG A 1 83 ? -7.375 -5.562 36.303 1.00 97.81 83 ARG A C 1
ATOM 640 O O . ARG A 1 83 ? -7.929 -6.404 37.008 1.00 97.81 83 ARG A O 1
ATOM 647 N N . MET A 1 84 ? -8.019 -4.891 35.346 1.00 97.19 84 MET A N 1
ATOM 648 C CA . MET A 1 84 ? -9.445 -5.089 35.060 1.00 97.19 84 MET A CA 1
ATOM 649 C C . MET A 1 84 ? -9.750 -6.522 34.613 1.00 97.19 84 MET A C 1
ATOM 651 O O . MET A 1 84 ? -10.691 -7.136 35.118 1.00 97.19 84 MET A O 1
ATOM 655 N N . ILE A 1 85 ? -8.928 -7.090 33.723 1.00 96.88 85 ILE A N 1
ATOM 656 C CA . ILE A 1 85 ? -9.073 -8.481 33.268 1.00 96.88 85 ILE A CA 1
ATOM 657 C C . ILE A 1 85 ? -8.948 -9.441 34.451 1.00 96.88 85 ILE A C 1
ATOM 659 O O . ILE A 1 85 ? -9.814 -10.293 34.636 1.00 96.88 85 ILE A O 1
ATOM 663 N N . LYS A 1 86 ? -7.917 -9.291 35.291 1.00 96.75 86 LYS A N 1
ATOM 664 C CA . LYS A 1 86 ? -7.727 -10.132 36.484 1.00 96.75 86 LYS A CA 1
ATOM 665 C C . LYS A 1 86 ? -8.919 -10.064 37.437 1.00 96.75 86 LYS A C 1
ATOM 667 O O . LYS A 1 86 ? -9.237 -11.078 38.054 1.00 96.75 86 LYS A O 1
ATOM 672 N N . ALA A 1 87 ? -9.570 -8.908 37.539 1.00 95.81 87 ALA A N 1
ATOM 673 C CA . ALA A 1 87 ? -10.705 -8.716 38.427 1.00 95.81 87 ALA A CA 1
ATOM 674 C C . ALA A 1 87 ? -11.998 -9.383 37.913 1.00 95.81 87 ALA A C 1
ATOM 676 O O . ALA A 1 87 ? -12.731 -9.968 38.708 1.00 95.81 87 ALA A O 1
ATOM 677 N N . VAL A 1 88 ? -12.269 -9.359 36.599 1.00 95.69 88 VAL A N 1
ATOM 678 C CA . VAL A 1 88 ? -13.529 -9.900 36.034 1.00 95.69 88 VAL A CA 1
ATOM 679 C C . VAL A 1 88 ? -13.420 -11.341 35.522 1.00 95.69 88 VAL A C 1
ATOM 681 O O . VAL A 1 88 ? -14.398 -12.091 35.539 1.00 95.69 88 VAL A O 1
ATOM 684 N N . LEU A 1 89 ? -12.232 -11.762 35.078 1.00 96.00 89 LEU A N 1
ATOM 685 C CA . LEU A 1 89 ? -12.023 -13.049 34.409 1.00 96.00 89 LEU A CA 1
ATOM 686 C C . LEU A 1 89 ? -12.382 -14.277 35.270 1.00 96.00 89 LEU A C 1
ATOM 688 O O . LEU A 1 89 ? -12.920 -15.233 34.706 1.00 96.00 89 LEU A O 1
ATOM 692 N N . PRO A 1 90 ? -12.130 -14.316 36.596 1.00 95.19 90 PRO A N 1
ATOM 693 C CA . PRO A 1 90 ? -12.510 -15.464 37.419 1.00 95.19 90 PRO A CA 1
ATOM 694 C C . PRO A 1 90 ? -14.015 -15.757 37.397 1.00 95.19 90 PRO A C 1
ATOM 696 O O . PRO A 1 90 ? -14.402 -16.923 37.312 1.00 95.19 90 PRO A O 1
ATOM 699 N N . ASP A 1 91 ? -14.859 -14.722 37.439 1.00 94.44 91 ASP A N 1
ATOM 700 C CA . ASP A 1 91 ? -16.314 -14.873 37.347 1.00 94.44 91 ASP A CA 1
ATOM 701 C C . ASP A 1 91 ? -16.739 -15.320 35.941 1.00 94.44 91 ASP A C 1
ATOM 703 O O . ASP A 1 91 ? -17.429 -16.332 35.801 1.00 94.44 91 ASP A O 1
ATOM 707 N N . MET A 1 92 ? -16.216 -14.661 34.895 1.00 96.62 92 MET A N 1
ATOM 708 C CA . MET A 1 92 ? -16.446 -15.035 33.490 1.00 96.62 92 MET A CA 1
ATOM 709 C C . MET A 1 92 ? -16.120 -16.512 33.215 1.00 96.62 92 MET A C 1
ATOM 711 O O . MET A 1 92 ? -16.892 -17.226 32.570 1.00 96.62 92 MET A O 1
ATOM 715 N N . LYS A 1 93 ? -15.005 -17.011 33.766 1.00 95.88 93 LYS A N 1
ATOM 716 C CA . LYS A 1 93 ? -14.612 -18.424 33.658 1.00 95.88 93 LYS A CA 1
ATOM 717 C C . LYS A 1 93 ? -15.592 -19.359 34.362 1.00 95.88 93 LYS A C 1
ATOM 719 O O . LYS A 1 93 ? -15.963 -20.375 33.778 1.00 95.88 93 LYS A O 1
ATOM 724 N N . LYS A 1 94 ? -16.033 -19.029 35.583 1.00 95.44 94 LYS A N 1
ATOM 725 C CA . LYS A 1 94 ? -17.007 -19.846 36.332 1.00 95.44 94 LYS A CA 1
ATOM 726 C C . LYS A 1 94 ? -18.329 -19.979 35.577 1.00 95.44 94 LYS A C 1
ATOM 728 O O . LYS A 1 94 ? -18.869 -21.078 35.493 1.00 95.44 94 LYS A O 1
ATOM 733 N N . ARG A 1 95 ? -18.813 -18.885 34.982 1.00 95.25 95 ARG A N 1
ATOM 734 C CA . ARG A 1 95 ? -20.063 -18.861 34.203 1.00 95.25 95 ARG A CA 1
ATOM 735 C C . ARG A 1 95 ? -19.911 -19.304 32.744 1.00 95.25 95 ARG A C 1
ATOM 737 O O . ARG A 1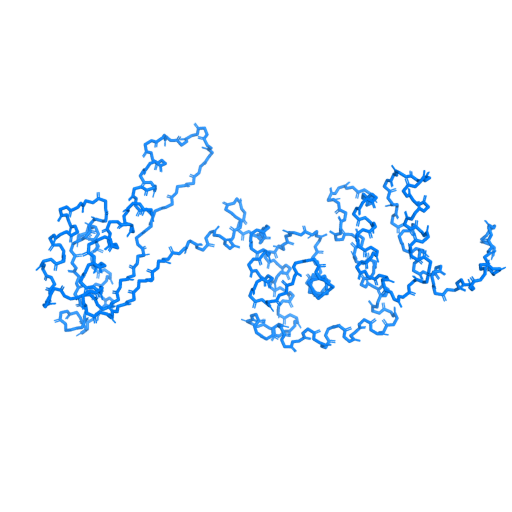 95 ? -20.915 -19.390 32.044 1.00 95.25 95 ARG A O 1
ATOM 744 N N . LYS A 1 96 ? -18.680 -19.571 32.284 1.00 95.56 96 LYS A N 1
ATOM 745 C CA . LYS A 1 96 ? -18.338 -19.926 30.891 1.00 95.56 96 LYS A CA 1
ATOM 746 C C . LYS A 1 96 ? -18.927 -18.959 29.855 1.00 95.56 96 LYS A C 1
ATOM 748 O O . LYS A 1 96 ? -19.375 -19.363 28.788 1.00 95.56 96 LYS A O 1
ATOM 753 N N . SER A 1 97 ? -18.963 -17.678 30.194 1.00 95.69 97 SER A N 1
ATOM 754 C CA . SER A 1 97 ? -19.536 -16.626 29.360 1.00 95.69 97 SER A CA 1
ATOM 755 C C . SER A 1 97 ? -18.838 -15.309 29.697 1.00 95.69 97 SER A C 1
ATOM 757 O O . SER A 1 97 ? -18.345 -15.144 30.812 1.00 95.69 97 SER A O 1
ATOM 759 N N . GLY A 1 98 ? -18.782 -14.382 28.743 1.00 95.00 98 GLY A N 1
ATOM 760 C CA . GLY A 1 98 ? -18.181 -13.060 28.902 1.00 95.00 98 GLY A CA 1
ATOM 761 C C . GLY A 1 98 ? -17.300 -12.660 27.729 1.00 95.00 98 GLY A C 1
ATOM 762 O O . GLY A 1 98 ? -16.730 -13.521 27.067 1.00 95.00 98 GLY A O 1
ATOM 763 N N . HIS A 1 99 ? -17.197 -11.355 27.480 1.00 96.50 99 HIS A N 1
ATOM 764 C CA . HIS A 1 99 ? -16.349 -10.799 26.426 1.00 96.50 99 HIS A CA 1
ATOM 765 C C . HIS A 1 99 ? -15.432 -9.719 26.993 1.00 96.50 99 HIS A C 1
ATOM 767 O O . HIS A 1 99 ? -15.846 -8.905 27.820 1.00 96.50 99 HIS A O 1
ATOM 773 N N . ILE A 1 100 ? -14.183 -9.714 26.538 1.00 95.50 100 ILE A N 1
ATOM 774 C CA . ILE A 1 100 ? -13.197 -8.686 26.865 1.00 95.50 100 ILE A CA 1
ATOM 775 C C . ILE A 1 100 ? -12.783 -8.044 25.548 1.00 95.50 100 ILE A C 1
ATOM 777 O O . ILE A 1 100 ? -12.286 -8.726 24.657 1.00 95.50 100 ILE A O 1
ATOM 781 N N . VAL A 1 101 ? -12.996 -6.738 25.445 1.00 92.00 101 VAL A N 1
ATOM 782 C CA . VAL A 1 101 ? -12.578 -5.908 24.317 1.00 92.00 101 VAL A CA 1
ATOM 783 C C . VAL A 1 101 ? -11.523 -4.945 24.838 1.00 92.00 101 VAL A C 1
ATOM 785 O O . VAL A 1 101 ? -11.776 -4.207 25.789 1.00 92.00 101 VAL A O 1
ATOM 788 N N . THR A 1 102 ? -10.338 -4.950 24.240 1.00 88.00 102 THR A N 1
ATOM 789 C CA . THR A 1 102 ? -9.274 -3.998 24.575 1.00 88.00 102 THR A CA 1
ATOM 790 C C . THR A 1 102 ? -9.070 -3.067 23.398 1.00 88.00 102 THR A C 1
ATOM 792 O O . THR A 1 102 ? -8.856 -3.532 22.283 1.00 88.00 102 THR A O 1
ATOM 795 N N . MET A 1 103 ? -9.155 -1.762 23.649 1.00 82.38 103 MET A N 1
ATOM 796 C CA . MET A 1 103 ? -8.969 -0.758 22.609 1.00 82.38 103 MET A CA 1
ATOM 797 C C . MET A 1 103 ? -7.475 -0.547 22.357 1.00 82.38 103 MET A C 1
ATOM 799 O O . MET A 1 103 ? -6.742 -0.153 23.264 1.00 82.38 103 MET A O 1
ATOM 803 N N . SER A 1 104 ? -7.026 -0.799 21.129 1.00 67.38 104 SER A N 1
ATOM 804 C CA . SER A 1 104 ? -5.736 -0.324 20.624 1.00 67.38 104 SER A CA 1
ATOM 805 C C . SER A 1 104 ? -5.867 1.123 20.131 1.00 67.38 104 SER A C 1
ATOM 807 O O . SER A 1 104 ? -6.958 1.594 19.804 1.00 67.38 104 SER A O 1
ATOM 809 N 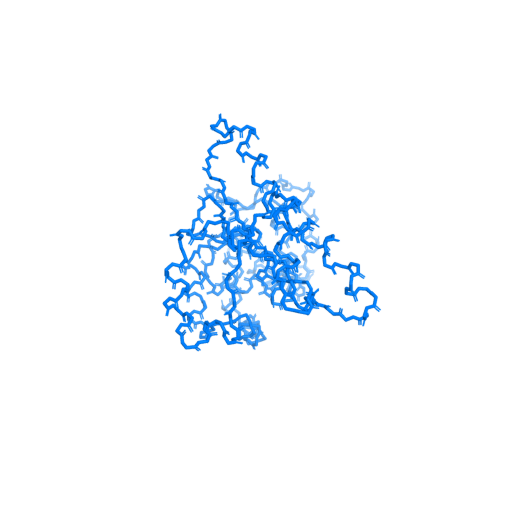N . SER A 1 105 ? -4.762 1.872 20.137 1.00 59.22 105 SER A N 1
ATOM 810 C CA . SER A 1 105 ? -4.764 3.281 19.726 1.00 59.22 105 SER A CA 1
ATOM 811 C C . SER A 1 105 ? -4.929 3.431 18.211 1.00 59.22 105 SER A C 1
ATOM 813 O O . SER A 1 105 ? -4.293 2.713 17.445 1.00 59.22 105 SER A O 1
ATOM 815 N N . VAL A 1 106 ? -5.688 4.448 17.784 1.00 51.78 106 VAL A N 1
ATOM 816 C CA . VAL A 1 106 ? -5.747 4.912 16.381 1.00 51.78 106 VAL A CA 1
ATOM 817 C C . VAL A 1 106 ? -4.378 5.409 15.893 1.00 51.78 106 VAL A C 1
ATOM 819 O O . VAL A 1 106 ? -4.111 5.380 14.701 1.00 51.78 106 VAL A O 1
ATOM 822 N N . MET A 1 107 ? -3.461 5.783 16.795 1.00 46.41 107 MET A N 1
ATOM 823 C CA . MET A 1 107 ? -2.072 6.125 16.439 1.00 46.41 107 MET A CA 1
ATOM 824 C C . MET A 1 107 ? -1.231 4.929 15.961 1.00 46.41 107 MET A C 1
ATOM 826 O O . MET A 1 107 ? -0.071 5.113 15.631 1.00 46.41 107 MET A O 1
ATOM 830 N N . GLY A 1 108 ? -1.782 3.710 15.924 1.00 45.03 108 GLY A N 1
ATOM 831 C CA . GLY A 1 108 ? -1.196 2.629 15.121 1.00 45.03 108 GLY A CA 1
ATOM 832 C C . GLY A 1 108 ? -1.489 2.761 13.617 1.00 45.03 108 GLY A C 1
ATOM 833 O O . GLY A 1 108 ? -0.831 2.114 12.817 1.00 45.03 108 GLY A O 1
ATOM 834 N N . LEU A 1 109 ? -2.472 3.587 13.227 1.00 41.41 109 LEU A N 1
ATOM 835 C CA . LEU A 1 109 ? -2.903 3.804 11.836 1.00 41.41 109 LEU A CA 1
ATOM 836 C C . LEU A 1 109 ? -2.339 5.097 11.222 1.00 41.41 109 LEU A C 1
ATOM 838 O O . LEU A 1 109 ? -2.181 5.183 10.007 1.00 41.41 109 LEU A O 1
ATOM 842 N N . GLN A 1 110 ? -2.064 6.113 12.044 1.00 46.16 110 GLN A N 1
ATOM 843 C CA . GLN A 1 110 ? -1.389 7.352 11.640 1.00 46.16 110 GLN A CA 1
ATOM 844 C C . GLN A 1 110 ? 0.073 7.277 12.055 1.00 46.16 110 GLN A C 1
ATOM 846 O O . GLN A 1 110 ? 0.341 6.861 13.180 1.00 46.16 110 GLN A O 1
ATOM 851 N N . ASP A 1 111 ? 1.000 7.709 11.193 1.00 51.16 111 ASP A N 1
ATOM 852 C CA . ASP A 1 111 ? 2.387 7.881 11.627 1.00 51.16 111 ASP A CA 1
ATOM 853 C C . ASP A 1 111 ? 2.385 8.840 12.839 1.00 51.16 111 ASP A C 1
ATOM 855 O O . ASP A 1 111 ? 1.952 9.989 12.692 1.00 51.16 111 ASP A O 1
ATOM 859 N N . PRO A 1 112 ? 2.830 8.407 14.038 1.00 53.66 112 PRO A N 1
ATOM 860 C CA . PRO A 1 112 ? 2.815 9.235 15.245 1.00 53.66 112 PRO A CA 1
ATOM 861 C C . PRO A 1 112 ? 3.604 10.544 15.103 1.00 53.66 112 PRO A C 1
ATOM 863 O O . PRO A 1 112 ? 3.491 11.423 15.958 1.00 53.66 112 PRO A O 1
ATOM 866 N N . GLN A 1 113 ? 4.431 10.658 14.060 1.00 58.16 113 GLN A N 1
ATOM 867 C CA . GLN A 1 113 ? 5.272 11.811 13.767 1.00 58.16 113 GLN A CA 1
ATOM 868 C C . GLN A 1 113 ? 4.690 12.723 12.673 1.00 58.16 113 GLN A C 1
ATOM 870 O O . GLN A 1 113 ? 5.128 13.869 12.574 1.00 58.16 113 GLN A O 1
ATOM 875 N N . ASP A 1 114 ? 3.712 12.269 11.872 1.00 71.81 114 ASP A N 1
ATOM 876 C CA . ASP A 1 114 ? 3.121 13.062 10.779 1.00 71.81 114 ASP A CA 1
ATOM 877 C C . ASP A 1 114 ? 1.683 12.624 10.426 1.00 71.81 114 ASP A C 1
ATOM 879 O O . ASP A 1 114 ? 1.444 11.628 9.744 1.00 71.81 114 ASP A O 1
ATOM 883 N N . GLU A 1 115 ? 0.703 13.438 10.830 1.00 75.62 115 GLU A N 1
ATOM 884 C CA . GLU A 1 115 ? -0.726 13.207 10.570 1.00 75.62 115 GLU A CA 1
ATOM 885 C C . GLU A 1 115 ? -1.117 13.256 9.078 1.00 75.62 115 GLU A C 1
ATOM 887 O O . GLU A 1 115 ? -2.245 12.893 8.718 1.00 75.62 115 GLU A O 1
ATOM 892 N N . ASN A 1 116 ? -0.223 13.726 8.199 1.00 85.31 116 ASN A N 1
ATOM 893 C CA . ASN A 1 116 ? -0.477 13.845 6.763 1.00 85.31 116 ASN A CA 1
ATOM 894 C C . ASN A 1 116 ? -0.010 12.633 5.958 1.00 85.31 116 ASN A C 1
ATOM 896 O O . ASN A 1 116 ? -0.097 12.677 4.727 1.00 85.31 116 ASN A O 1
ATOM 900 N N . LYS A 1 117 ? 0.437 11.555 6.609 1.00 86.62 117 LYS A N 1
ATOM 901 C CA . LYS A 1 117 ? 0.842 10.324 5.930 1.00 86.62 117 LYS A CA 1
ATOM 902 C C . LYS A 1 117 ? 0.443 9.060 6.696 1.00 86.62 117 LYS A C 1
ATOM 904 O O . LYS A 1 117 ? 0.332 9.031 7.919 1.00 86.62 117 LYS A O 1
ATOM 909 N N . ILE A 1 118 ? 0.232 8.005 5.929 1.00 87.06 118 ILE A N 1
ATOM 910 C CA . ILE A 1 118 ? 0.093 6.624 6.362 1.00 87.06 118 ILE A CA 1
ATOM 911 C C . ILE A 1 118 ? 1.489 6.019 6.236 1.00 87.06 118 ILE A C 1
ATOM 913 O O . ILE A 1 118 ? 1.996 5.892 5.123 1.00 87.06 118 ILE A O 1
ATOM 917 N N . GLY A 1 119 ? 2.123 5.713 7.366 1.00 87.25 119 GLY A N 1
ATOM 918 C CA . GLY A 1 119 ? 3.440 5.074 7.406 1.00 87.25 119 GLY A CA 1
ATOM 919 C C . GLY A 1 119 ? 3.369 3.552 7.256 1.00 87.25 119 GLY A C 1
ATOM 920 O O . GLY A 1 119 ? 2.303 2.986 7.015 1.00 87.25 119 GLY A O 1
ATOM 921 N N . ILE A 1 120 ? 4.507 2.888 7.467 1.00 84.56 120 ILE A N 1
ATOM 922 C CA . ILE A 1 120 ? 4.697 1.443 7.244 1.00 84.56 120 ILE A CA 1
ATOM 923 C C . ILE A 1 120 ? 3.640 0.593 7.968 1.00 84.56 120 ILE A C 1
ATOM 925 O O . ILE A 1 120 ? 3.036 -0.280 7.348 1.00 84.56 120 ILE A O 1
ATOM 929 N N . ASP A 1 121 ? 3.361 0.879 9.242 1.00 83.44 121 ASP A N 1
ATOM 930 C CA . ASP A 1 121 ? 2.371 0.127 10.029 1.00 83.44 121 ASP A CA 1
ATOM 931 C C . ASP A 1 121 ? 0.948 0.287 9.467 1.00 83.44 121 ASP A C 1
ATOM 933 O O . ASP A 1 121 ? 0.187 -0.676 9.373 1.00 83.44 121 ASP A O 1
ATOM 937 N N . GLY A 1 122 ? 0.605 1.499 9.021 1.00 86.44 122 GLY A N 1
ATOM 938 C CA . GLY A 1 122 ? -0.679 1.778 8.385 1.00 86.44 122 GLY A CA 1
ATOM 939 C C . GLY A 1 122 ? -0.812 1.113 7.013 1.00 86.44 122 GLY A C 1
ATOM 940 O O . GLY A 1 122 ? -1.892 0.633 6.674 1.00 86.44 122 GLY A O 1
ATOM 941 N N . ILE A 1 123 ? 0.280 1.018 6.246 1.00 90.88 123 ILE A N 1
ATOM 942 C CA . ILE A 1 123 ? 0.317 0.259 4.987 1.00 90.88 123 ILE A CA 1
ATOM 943 C C . ILE A 1 123 ? 0.148 -1.241 5.246 1.00 90.88 123 ILE A C 1
ATOM 945 O O . ILE A 1 123 ? -0.610 -1.889 4.524 1.00 90.88 123 ILE A O 1
ATOM 949 N N . GLN A 1 124 ? 0.796 -1.791 6.277 1.00 89.81 124 GLN A N 1
ATOM 950 C CA . GLN A 1 124 ? 0.630 -3.197 6.647 1.00 89.81 124 GLN A CA 1
ATOM 951 C C . GLN A 1 124 ? -0.828 -3.492 7.012 1.00 89.81 124 GLN A C 1
ATOM 953 O O . GLN A 1 124 ? -1.430 -4.387 6.424 1.00 89.81 124 GLN A O 1
ATOM 958 N N . GLN A 1 125 ? -1.428 -2.687 7.894 1.00 87.38 125 GLN A N 1
ATOM 959 C CA . GLN A 1 125 ? -2.832 -2.856 8.273 1.00 87.38 125 GLN A CA 1
ATOM 960 C C . GLN A 1 125 ? -3.776 -2.690 7.074 1.00 87.38 125 GLN A C 1
ATOM 962 O O . GLN A 1 125 ? -4.731 -3.446 6.928 1.00 87.38 125 GLN A O 1
ATOM 967 N N . PHE A 1 126 ? -3.501 -1.735 6.183 1.00 91.88 126 PHE A N 1
ATOM 968 C CA . PHE A 1 126 ? -4.264 -1.564 4.948 1.00 91.88 126 PHE A CA 1
ATOM 969 C C . PHE A 1 126 ? -4.220 -2.820 4.063 1.00 91.88 126 PHE A C 1
ATOM 971 O O . PHE A 1 126 ? -5.244 -3.225 3.510 1.00 91.88 126 PHE A O 1
ATOM 978 N N . CYS A 1 127 ? -3.058 -3.467 3.947 1.00 93.94 127 CYS A N 1
ATOM 979 C CA . CYS A 1 127 ? -2.927 -4.729 3.218 1.00 93.94 127 CYS A CA 1
ATOM 980 C C . CYS A 1 127 ? -3.665 -5.874 3.928 1.00 93.94 127 CYS A C 1
ATOM 982 O O . CYS A 1 127 ? -4.348 -6.658 3.262 1.00 93.94 127 CYS A O 1
ATOM 984 N N . ASP A 1 128 ? -3.596 -5.929 5.260 1.00 93.12 128 ASP A N 1
ATOM 985 C CA . ASP A 1 128 ? -4.296 -6.923 6.080 1.00 93.12 128 ASP A CA 1
ATOM 986 C C . ASP A 1 128 ? -5.824 -6.800 5.930 1.00 93.12 128 ASP A C 1
ATOM 988 O O . ASP A 1 128 ? -6.505 -7.803 5.706 1.00 93.12 128 ASP A O 1
ATOM 992 N N . ASP A 1 129 ? -6.362 -5.576 5.943 1.00 92.31 129 ASP A N 1
ATOM 993 C CA . ASP A 1 129 ? -7.791 -5.292 5.744 1.00 92.31 129 ASP A CA 1
ATOM 994 C C . ASP A 1 129 ? -8.270 -5.731 4.348 1.00 92.31 129 ASP A C 1
ATOM 996 O O . ASP A 1 129 ? -9.386 -6.230 4.174 1.00 92.31 129 ASP A O 1
ATOM 1000 N N . LEU A 1 130 ? -7.411 -5.596 3.332 1.00 93.62 130 LEU A N 1
ATOM 1001 C CA . LEU A 1 130 ? -7.676 -6.102 1.984 1.00 93.62 130 LEU A CA 1
ATOM 1002 C C . LEU A 1 130 ? -7.425 -7.616 1.858 1.00 93.62 130 LEU A C 1
ATOM 1004 O O . LEU A 1 130 ? -7.887 -8.233 0.890 1.00 93.62 130 LEU A O 1
ATOM 1008 N N . ASN A 1 131 ? -6.784 -8.244 2.849 1.00 95.00 131 ASN A N 1
ATOM 1009 C CA . ASN A 1 131 ? -6.268 -9.614 2.821 1.00 95.00 131 ASN A CA 1
ATOM 1010 C C . ASN A 1 131 ? -5.365 -9.845 1.595 1.00 95.00 131 ASN A C 1
ATOM 1012 O O . ASN A 1 131 ? -5.593 -10.763 0.798 1.00 95.00 131 ASN A O 1
ATOM 1016 N N . LEU A 1 132 ? -4.382 -8.961 1.429 1.00 93.44 132 LEU A N 1
ATOM 1017 C CA . LEU A 1 132 ? -3.361 -9.010 0.389 1.00 93.44 132 LEU A CA 1
ATOM 1018 C C . LEU A 1 132 ? -1.972 -9.098 1.017 1.00 93.44 132 LEU A C 1
ATOM 1020 O O . LEU A 1 132 ? -1.713 -8.517 2.065 1.00 93.44 132 LEU A O 1
ATOM 1024 N N . ASP A 1 133 ? -1.063 -9.776 0.325 1.00 94.88 133 ASP A N 1
ATOM 1025 C CA . ASP A 1 133 ? 0.364 -9.679 0.623 1.00 94.88 133 ASP A CA 1
ATOM 1026 C C . ASP A 1 133 ? 0.856 -8.260 0.249 1.00 94.88 133 ASP A C 1
ATOM 1028 O O . ASP A 1 133 ? 0.637 -7.847 -0.900 1.00 94.88 133 ASP A O 1
ATOM 1032 N N . PRO A 1 134 ? 1.511 -7.508 1.159 1.00 93.00 134 PRO A N 1
ATOM 1033 C CA . PRO A 1 134 ? 2.098 -6.197 0.863 1.00 93.00 134 PRO A CA 1
ATOM 1034 C C . PRO A 1 134 ? 3.040 -6.185 -0.348 1.00 93.00 134 PRO A C 1
ATOM 1036 O O . PRO A 1 134 ? 3.160 -5.163 -1.021 1.00 93.00 134 PRO A O 1
ATOM 1039 N N . ALA A 1 135 ? 3.682 -7.315 -0.657 1.00 93.56 135 ALA A N 1
ATOM 1040 C CA . ALA A 1 135 ? 4.578 -7.465 -1.803 1.00 93.56 135 ALA A CA 1
ATOM 1041 C C . ALA A 1 135 ? 3.861 -7.901 -3.098 1.00 93.56 135 ALA A C 1
ATOM 1043 O O . ALA A 1 135 ? 4.514 -8.187 -4.101 1.00 93.56 135 ALA A O 1
ATOM 1044 N N . SER A 1 136 ? 2.526 -7.982 -3.104 1.00 96.25 136 SER A N 1
ATOM 1045 C CA . SER A 1 136 ? 1.755 -8.429 -4.269 1.00 96.25 136 SER A CA 1
ATOM 1046 C C . SER A 1 136 ? 1.623 -7.365 -5.364 1.00 96.25 136 SER A C 1
ATOM 1048 O O . SER A 1 136 ? 1.597 -6.157 -5.116 1.00 96.25 136 SER A O 1
ATOM 1050 N N . VAL A 1 137 ? 1.426 -7.828 -6.605 1.00 96.19 137 VAL A N 1
ATOM 1051 C CA . VAL A 1 137 ? 1.087 -6.958 -7.746 1.00 96.19 137 VAL A CA 1
ATOM 1052 C C . VAL A 1 137 ? -0.182 -6.152 -7.462 1.00 96.19 137 VAL A C 1
ATOM 1054 O O . VAL A 1 137 ? -0.260 -4.990 -7.850 1.00 96.19 137 VAL A O 1
ATOM 1057 N N . SER A 1 138 ? -1.160 -6.732 -6.763 1.00 96.94 138 SER A N 1
ATOM 1058 C CA . SER A 1 138 ? -2.427 -6.071 -6.438 1.00 96.94 138 SER A CA 1
ATOM 1059 C C . SER A 1 138 ? -2.216 -4.812 -5.588 1.00 96.94 138 SER A C 1
ATOM 1061 O O . SER A 1 138 ? -2.813 -3.775 -5.874 1.00 96.94 138 SER A O 1
ATOM 1063 N N . VAL A 1 139 ? -1.319 -4.859 -4.596 1.00 97.25 139 VAL A N 1
ATOM 1064 C CA . VAL A 1 139 ? -0.967 -3.687 -3.771 1.00 97.25 139 VAL A CA 1
ATOM 1065 C C . VAL A 1 139 ? -0.251 -2.629 -4.612 1.00 97.25 139 VAL A C 1
ATOM 1067 O O . VAL A 1 139 ? -0.573 -1.443 -4.525 1.00 97.25 139 VAL A O 1
ATOM 1070 N N . LEU A 1 140 ? 0.647 -3.047 -5.508 1.00 98.19 140 LEU A N 1
ATOM 1071 C CA . LEU A 1 140 ? 1.312 -2.133 -6.438 1.00 98.19 140 LEU A CA 1
ATOM 1072 C C . LEU A 1 140 ? 0.326 -1.471 -7.422 1.00 98.19 140 LEU A C 1
ATOM 1074 O O . LEU A 1 140 ? 0.476 -0.294 -7.748 1.00 98.19 140 LEU A O 1
ATOM 1078 N N . VAL A 1 141 ? -0.712 -2.187 -7.870 1.00 98.25 141 VAL A N 1
ATOM 1079 C CA . VAL A 1 141 ? -1.797 -1.631 -8.699 1.00 98.25 141 VAL A CA 1
ATOM 1080 C C . VAL A 1 141 ? -2.586 -0.571 -7.936 1.00 98.25 141 VAL A C 1
ATOM 1082 O O . VAL A 1 141 ? -2.903 0.473 -8.508 1.00 98.25 141 VAL A O 1
ATOM 1085 N N . VAL A 1 142 ? -2.871 -0.793 -6.650 1.00 97.81 142 VAL A N 1
ATOM 1086 C CA . VAL A 1 142 ? -3.509 0.225 -5.800 1.00 97.81 142 VAL A CA 1
ATOM 1087 C C . VAL A 1 142 ? -2.617 1.459 -5.680 1.00 97.81 142 VAL A C 1
ATOM 1089 O O . VAL A 1 142 ? -3.092 2.566 -5.926 1.00 97.81 142 VAL A O 1
ATOM 1092 N N . ALA A 1 143 ? -1.323 1.282 -5.398 1.00 98.31 143 ALA A N 1
ATOM 1093 C CA . ALA A 1 143 ? -0.370 2.389 -5.316 1.00 98.31 143 ALA A CA 1
ATOM 1094 C C . ALA A 1 143 ? -0.294 3.193 -6.628 1.00 98.31 143 ALA A C 1
ATOM 1096 O O . ALA A 1 143 ? -0.302 4.425 -6.599 1.00 98.31 143 ALA A O 1
ATOM 1097 N N . TRP A 1 144 ? -0.309 2.512 -7.779 1.00 98.62 144 TRP A N 1
ATOM 1098 C CA . TRP A 1 144 ? -0.382 3.151 -9.097 1.00 98.62 144 TRP A CA 1
ATOM 1099 C C . TRP A 1 144 ? -1.663 3.967 -9.273 1.00 98.62 144 TRP A C 1
ATOM 1101 O O . TRP A 1 144 ? -1.607 5.120 -9.703 1.00 98.62 144 TRP A O 1
ATOM 1111 N N . LYS A 1 145 ? -2.819 3.420 -8.881 1.00 98.06 145 LYS A N 1
ATOM 1112 C CA . LYS A 1 145 ? -4.094 4.148 -8.941 1.00 98.06 145 LYS A CA 1
ATOM 1113 C C . LYS A 1 145 ? -4.139 5.354 -8.013 1.00 98.06 145 LYS A C 1
ATOM 1115 O O . LYS A 1 145 ? -4.723 6.366 -8.384 1.00 98.06 145 LYS A O 1
ATOM 1120 N N . PHE A 1 146 ? -3.503 5.263 -6.851 1.00 97.81 146 PHE A N 1
ATOM 1121 C CA . PHE A 1 146 ? -3.397 6.368 -5.896 1.00 97.81 146 PHE A CA 1
ATOM 1122 C C . PHE A 1 146 ? -2.316 7.378 -6.292 1.00 97.81 146 PHE A C 1
ATOM 1124 O O . PHE A 1 146 ? -2.200 8.430 -5.669 1.00 97.81 146 PHE A O 1
ATOM 1131 N N . ARG A 1 147 ? -1.546 7.078 -7.349 1.00 98.25 147 ARG A N 1
ATOM 1132 C CA . ARG A 1 147 ? -0.412 7.878 -7.827 1.00 98.25 147 ARG A CA 1
ATOM 1133 C C . ARG A 1 147 ? 0.605 8.127 -6.713 1.00 98.25 147 ARG A C 1
ATOM 1135 O O . ARG A 1 147 ? 1.157 9.220 -6.615 1.00 98.25 147 ARG A O 1
ATOM 1142 N N . ALA A 1 148 ? 0.827 7.101 -5.894 1.00 97.62 148 ALA A N 1
ATOM 1143 C CA . ALA A 1 148 ? 1.706 7.167 -4.741 1.00 97.62 148 ALA A CA 1
ATOM 1144 C C . ALA A 1 148 ? 3.142 7.510 -5.152 1.00 97.62 148 ALA A C 1
ATOM 1146 O O . ALA A 1 148 ? 3.695 6.913 -6.079 1.00 97.62 148 ALA A O 1
ATOM 1147 N N . ALA A 1 149 ? 3.752 8.469 -4.464 1.00 95.81 149 ALA A N 1
ATOM 1148 C CA . ALA A 1 149 ? 5.079 8.958 -4.807 1.00 95.81 149 ALA A CA 1
ATOM 1149 C C . ALA A 1 149 ? 6.193 7.949 -4.490 1.00 95.81 149 ALA A C 1
ATOM 1151 O O . ALA A 1 149 ? 7.137 7.834 -5.272 1.00 95.81 149 ALA A O 1
ATOM 1152 N N . THR A 1 150 ? 6.087 7.240 -3.362 1.00 93.94 150 THR A N 1
ATOM 1153 C CA . THR A 1 150 ? 7.127 6.341 -2.836 1.00 93.94 150 THR A CA 1
ATOM 1154 C C . THR A 1 150 ? 6.491 5.119 -2.177 1.00 93.94 150 THR A C 1
ATOM 1156 O O . THR A 1 150 ? 5.392 5.203 -1.636 1.00 93.94 150 THR A O 1
ATOM 1159 N N . GLN A 1 151 ? 7.179 3.981 -2.218 1.00 93.25 151 GLN A N 1
ATOM 1160 C CA . GLN A 1 151 ? 6.767 2.765 -1.519 1.00 93.25 151 GLN A CA 1
ATOM 1161 C C . GLN A 1 151 ? 6.750 2.895 0.010 1.00 93.25 151 GLN A C 1
ATOM 1163 O O . GLN A 1 151 ? 7.467 3.708 0.589 1.00 93.25 151 GLN A O 1
ATOM 1168 N N . CYS A 1 152 ? 5.963 2.023 0.649 1.00 89.62 152 CYS A N 1
ATOM 1169 C CA . CYS A 1 152 ? 5.809 1.896 2.105 1.00 89.62 152 CYS A CA 1
ATOM 1170 C C . CYS A 1 152 ? 5.165 3.094 2.825 1.00 89.62 152 CYS A C 1
ATOM 1172 O O . CYS A 1 152 ? 5.101 3.096 4.055 1.00 89.62 152 CYS A O 1
ATOM 1174 N N . GLU A 1 153 ? 4.639 4.072 2.087 1.00 92.12 153 GLU A N 1
ATOM 1175 C CA . GLU A 1 153 ? 3.831 5.156 2.634 1.00 92.12 153 GLU A CA 1
ATOM 1176 C C . GLU A 1 153 ? 2.778 5.643 1.630 1.00 92.12 153 GLU A C 1
ATOM 1178 O O . GLU A 1 153 ? 2.943 5.517 0.418 1.00 92.12 153 GLU A O 1
ATOM 1183 N N . PHE A 1 154 ? 1.698 6.232 2.144 1.00 94.31 154 PHE A N 1
ATOM 1184 C CA . PHE A 1 154 ? 0.785 7.062 1.359 1.00 94.31 154 PHE A CA 1
ATOM 1185 C C . PHE A 1 154 ? 0.604 8.394 2.062 1.00 94.31 154 PHE A C 1
ATOM 1187 O O . PHE A 1 154 ? 0.258 8.440 3.240 1.00 94.31 154 PHE A O 1
ATOM 1194 N N . SER A 1 155 ? 0.742 9.502 1.349 1.00 94.25 155 SER A N 1
ATOM 1195 C CA . SER A 1 155 ? 0.229 10.767 1.854 1.00 94.25 155 SER A CA 1
ATOM 1196 C C . SER A 1 155 ? -1.294 10.695 1.992 1.00 94.25 155 SER A C 1
ATOM 1198 O O . SER A 1 155 ? -2.002 10.009 1.247 1.00 94.25 155 SER A O 1
ATOM 1200 N N . LYS A 1 156 ? -1.831 11.478 2.923 1.00 89.81 156 LYS A N 1
ATOM 1201 C CA . LYS A 1 156 ? -3.273 11.636 3.119 1.00 89.81 156 LYS A CA 1
ATOM 1202 C C . LYS A 1 156 ? -3.976 12.031 1.822 1.00 89.81 156 LYS A C 1
ATOM 1204 O O . LYS A 1 156 ? -5.091 11.588 1.572 1.00 89.81 156 LYS A O 1
ATOM 1209 N N . ARG A 1 157 ? -3.322 12.859 1.002 1.00 93.50 157 ARG A N 1
ATOM 1210 C CA . ARG A 1 157 ? -3.861 13.304 -0.282 1.00 93.50 157 ARG A CA 1
ATOM 1211 C C . ARG A 1 157 ? -3.953 12.153 -1.281 1.00 93.50 157 ARG A C 1
ATOM 1213 O O . ARG A 1 157 ? -5.024 11.957 -1.834 1.00 93.50 157 ARG A O 1
ATOM 1220 N N . GLU A 1 158 ? -2.881 11.384 -1.471 1.00 96.75 158 GLU A N 1
ATOM 1221 C CA . GLU A 1 158 ? -2.883 10.219 -2.374 1.00 96.75 158 GLU A CA 1
ATOM 1222 C C . GLU A 1 158 ? -3.966 9.211 -1.982 1.00 96.75 158 GLU A C 1
ATOM 1224 O O . GLU A 1 158 ? -4.718 8.746 -2.835 1.00 96.75 158 GLU A O 1
ATOM 1229 N N . PHE A 1 159 ? -4.103 8.932 -0.682 1.00 94.44 159 PHE A N 1
ATOM 1230 C CA . PHE A 1 159 ? -5.128 8.022 -0.183 1.00 94.44 159 PHE A CA 1
ATOM 1231 C C . PHE A 1 159 ? -6.551 8.543 -0.440 1.00 94.44 159 PHE A C 1
ATOM 1233 O O . PHE A 1 159 ? -7.393 7.822 -0.973 1.00 94.44 159 PHE A O 1
ATOM 1240 N N . VAL A 1 160 ? -6.834 9.799 -0.074 1.00 91.88 160 VAL A N 1
ATOM 1241 C CA . VAL A 1 160 ? -8.179 10.388 -0.204 1.00 91.88 160 VAL A CA 1
ATOM 1242 C C . VAL A 1 160 ? -8.566 10.585 -1.669 1.00 91.88 160 VAL A C 1
ATOM 1244 O O . VAL A 1 160 ? -9.675 10.205 -2.053 1.00 91.88 160 VAL A O 1
ATOM 1247 N N . ASP A 1 161 ? -7.667 11.146 -2.480 1.00 95.94 161 ASP A N 1
ATOM 1248 C CA . ASP A 1 161 ? -7.904 11.383 -3.905 1.00 95.94 161 ASP A CA 1
ATOM 1249 C C . ASP A 1 161 ? -8.074 10.033 -4.623 1.00 95.94 161 ASP A C 1
ATOM 1251 O O . ASP A 1 161 ? -9.047 9.842 -5.351 1.00 95.94 161 ASP A O 1
ATOM 1255 N N . GLY A 1 162 ? -7.208 9.053 -4.338 1.00 96.31 162 GLY A N 1
ATOM 1256 C CA . GLY A 1 162 ? -7.262 7.716 -4.930 1.00 96.31 162 GLY A CA 1
ATOM 1257 C C . GLY A 1 162 ? -8.537 6.939 -4.591 1.00 96.31 162 GLY A C 1
ATOM 1258 O O . GLY A 1 162 ? -9.197 6.409 -5.487 1.00 96.31 162 GLY A O 1
ATOM 1259 N N . MET A 1 163 ? -8.941 6.908 -3.317 1.00 94.31 163 MET A N 1
ATOM 1260 C CA . MET A 1 163 ? -10.201 6.277 -2.898 1.00 94.31 163 MET A CA 1
ATOM 1261 C C . MET A 1 163 ? -11.416 6.957 -3.540 1.00 94.31 163 MET A C 1
ATOM 1263 O O . MET A 1 163 ? -12.317 6.275 -4.034 1.00 94.31 163 MET A O 1
ATOM 1267 N N . SER A 1 164 ? -11.408 8.292 -3.606 1.00 94.31 164 SER A N 1
ATOM 1268 C CA . SER A 1 164 ? -12.486 9.076 -4.217 1.00 94.31 164 SER A CA 1
ATOM 1269 C C . SER A 1 164 ? -12.587 8.848 -5.729 1.00 94.31 164 SER A C 1
ATOM 1271 O O . SER A 1 164 ? -13.685 8.603 -6.229 1.00 94.31 164 SER A O 1
ATOM 1273 N N . GLU A 1 165 ? -11.465 8.862 -6.460 1.00 96.56 165 GLU A N 1
ATOM 1274 C CA . GLU A 1 165 ? -11.419 8.585 -7.908 1.00 96.56 165 GLU A CA 1
ATOM 1275 C C . GL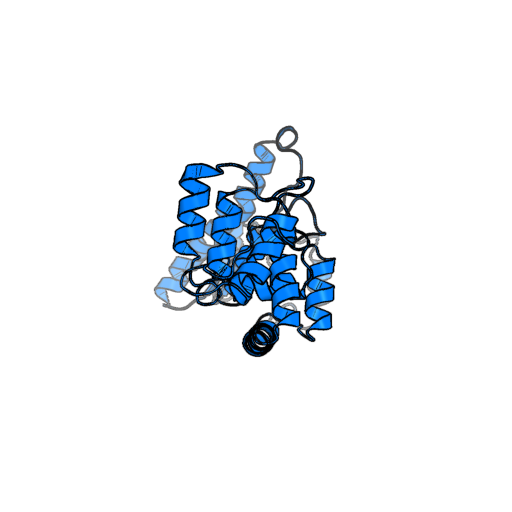U A 1 165 ? -11.902 7.161 -8.232 1.00 96.56 165 GLU A C 1
ATOM 1277 O O . GLU A 1 165 ? -12.542 6.936 -9.261 1.00 96.56 165 GLU A O 1
ATOM 1282 N N . LEU A 1 166 ? -11.644 6.198 -7.341 1.00 95.19 166 LEU A N 1
ATOM 1283 C CA . LEU A 1 166 ? -12.141 4.825 -7.465 1.00 95.19 166 LEU A CA 1
ATOM 1284 C C . LEU A 1 166 ? -13.580 4.637 -6.955 1.00 95.19 166 LEU A C 1
ATOM 1286 O O . LEU A 1 166 ? -14.116 3.532 -7.065 1.00 95.19 166 LEU A O 1
ATOM 1290 N N . GLY A 1 167 ? -14.212 5.674 -6.395 1.00 94.44 167 GLY A N 1
ATOM 1291 C CA . GLY A 1 167 ? -15.557 5.593 -5.819 1.00 94.44 167 GLY A CA 1
ATOM 1292 C C . GLY A 1 167 ? -15.651 4.647 -4.615 1.00 94.44 167 GLY A C 1
ATOM 1293 O O . GLY A 1 167 ? -16.691 4.020 -4.397 1.00 94.44 167 GLY A O 1
ATOM 1294 N N . CYS A 1 168 ? -14.561 4.501 -3.862 1.00 93.62 168 CYS A N 1
ATOM 1295 C CA . CYS A 1 168 ? -14.450 3.607 -2.715 1.00 93.62 168 CYS A CA 1
ATOM 1296 C C . CYS A 1 168 ? -14.458 4.411 -1.409 1.00 93.62 168 CYS A C 1
ATOM 1298 O O . CYS A 1 168 ? -13.710 5.367 -1.252 1.00 93.62 168 CYS A O 1
ATOM 1300 N N . ASP A 1 169 ? -15.279 3.997 -0.448 1.00 90.31 169 ASP A N 1
ATOM 1301 C CA . ASP A 1 169 ? -15.370 4.585 0.901 1.00 90.31 169 ASP A CA 1
ATOM 1302 C C . ASP A 1 169 ? -15.068 3.558 2.008 1.00 90.31 169 ASP A C 1
ATOM 1304 O O . ASP A 1 169 ? -15.239 3.833 3.193 1.00 90.31 169 ASP A O 1
ATOM 1308 N N . SER A 1 170 ? -14.642 2.355 1.619 1.00 88.69 170 SER A N 1
ATOM 1309 C CA . SER A 1 170 ? -14.351 1.232 2.508 1.00 88.69 170 SER A CA 1
ATOM 1310 C C . SER A 1 170 ? -13.351 0.263 1.860 1.00 88.69 170 SER A C 1
ATOM 1312 O O . SER A 1 170 ? -13.319 0.163 0.624 1.00 88.69 170 SER A O 1
ATOM 1314 N N . PRO A 1 171 ? -12.567 -0.486 2.662 1.00 88.25 171 PRO A N 1
ATOM 1315 C CA . PRO A 1 171 ? -11.658 -1.517 2.157 1.00 88.25 171 PRO A CA 1
ATOM 1316 C C . PRO A 1 171 ? -12.367 -2.573 1.299 1.00 88.25 171 PRO A C 1
ATOM 1318 O O . PRO A 1 171 ? -11.875 -2.925 0.231 1.00 88.25 171 PRO A O 1
ATOM 1321 N N . ASP A 1 172 ? -13.569 -3.009 1.692 1.00 90.38 172 ASP A N 1
ATOM 1322 C CA . ASP A 1 172 ? -14.347 -4.004 0.940 1.00 90.38 172 ASP A CA 1
ATOM 1323 C C . ASP A 1 172 ? -14.704 -3.533 -0.475 1.00 90.38 172 ASP A C 1
ATOM 1325 O O . ASP A 1 172 ? -14.595 -4.296 -1.442 1.00 90.38 172 ASP A O 1
ATOM 1329 N N . LYS A 1 173 ? -15.088 -2.256 -0.632 1.00 93.62 173 LYS A N 1
ATOM 1330 C CA . LYS A 1 173 ? -15.351 -1.689 -1.961 1.00 93.62 173 LYS A CA 1
ATOM 1331 C C . LYS A 1 173 ? -14.082 -1.638 -2.799 1.00 93.62 173 LYS A C 1
ATOM 1333 O O . LYS A 1 173 ? -14.130 -2.056 -3.956 1.00 93.62 173 LYS A O 1
ATOM 1338 N N . LEU A 1 174 ? -12.955 -1.212 -2.227 1.00 95.50 174 LEU A N 1
ATOM 1339 C CA . LEU A 1 174 ? -11.681 -1.204 -2.946 1.00 95.50 174 LEU A CA 1
ATOM 1340 C C . LEU A 1 174 ? -11.283 -2.618 -3.384 1.00 95.50 174 LEU A C 1
ATOM 1342 O O . LEU A 1 174 ? -10.974 -2.841 -4.554 1.00 95.50 174 LEU A O 1
ATOM 1346 N N . LYS A 1 175 ? -11.391 -3.592 -2.478 1.00 94.75 175 LYS A N 1
ATOM 1347 C CA . LYS A 1 175 ? -11.125 -5.005 -2.758 1.00 94.75 175 LYS A CA 1
ATOM 1348 C C . LYS A 1 175 ? -11.985 -5.540 -3.899 1.00 94.75 175 LYS A C 1
ATOM 1350 O O . LYS A 1 175 ? -11.477 -6.229 -4.779 1.00 94.75 175 LYS A O 1
ATOM 1355 N N . SER A 1 176 ? -13.269 -5.179 -3.933 1.00 95.25 176 SER A N 1
ATOM 1356 C CA . SER A 1 176 ? -14.181 -5.583 -5.010 1.00 95.25 176 SER A CA 1
ATOM 1357 C C . SER A 1 176 ? -13.812 -4.993 -6.381 1.00 95.25 176 SER A C 1
ATOM 1359 O O . SER A 1 176 ? -14.156 -5.572 -7.412 1.00 95.25 176 SER A O 1
ATOM 1361 N N . GLN A 1 177 ? -13.083 -3.871 -6.412 1.00 96.12 177 GLN A N 1
ATOM 1362 C CA . GLN A 1 177 ? -12.609 -3.239 -7.645 1.00 96.12 177 GLN A CA 1
ATOM 1363 C C . GLN A 1 177 ? -11.305 -3.855 -8.164 1.00 96.12 177 GLN A C 1
ATOM 1365 O O . GLN A 1 177 ? -11.069 -3.784 -9.370 1.00 96.12 177 GLN A O 1
ATOM 1370 N N . LEU A 1 178 ? -10.479 -4.476 -7.309 1.00 95.38 178 LEU A N 1
ATOM 1371 C CA . LEU A 1 178 ? -9.151 -4.992 -7.681 1.00 95.38 178 LEU A CA 1
ATOM 1372 C C . LEU A 1 178 ? -9.138 -5.827 -8.971 1.00 95.38 178 LEU A C 1
ATOM 1374 O O . LEU A 1 178 ? -8.335 -5.499 -9.846 1.00 95.38 178 LEU A O 1
ATOM 1378 N N . PRO A 1 179 ? -10.053 -6.798 -9.195 1.00 96.75 179 PRO A N 1
ATOM 1379 C CA . PRO A 1 179 ? -10.036 -7.583 -10.430 1.00 96.75 179 PRO A CA 1
ATOM 1380 C C . PRO A 1 179 ? -10.217 -6.725 -11.687 1.00 96.75 179 PRO A C 1
ATOM 1382 O O . PRO A 1 179 ? -9.636 -7.009 -12.733 1.00 96.75 179 PRO A O 1
ATOM 1385 N N . ARG A 1 180 ? -11.015 -5.651 -11.600 1.00 97.12 180 ARG A N 1
ATOM 1386 C CA . ARG A 1 180 ? -11.202 -4.697 -12.700 1.00 97.12 180 ARG A CA 1
ATOM 1387 C C . ARG A 1 180 ? -9.933 -3.881 -12.935 1.00 97.12 180 ARG A C 1
ATOM 1389 O O . ARG A 1 180 ? -9.569 -3.666 -14.086 1.00 97.12 180 ARG A O 1
ATOM 1396 N N . LEU A 1 181 ? -9.273 -3.432 -11.867 1.00 96.75 181 LEU A N 1
ATOM 1397 C CA . LEU A 1 181 ? -8.041 -2.640 -11.958 1.00 96.75 181 LEU A CA 1
ATOM 1398 C C . LEU A 1 181 ? -6.897 -3.465 -12.561 1.00 96.75 181 LEU A C 1
ATOM 1400 O O . LEU A 1 181 ? -6.196 -2.983 -13.444 1.00 96.75 181 LEU A O 1
ATOM 1404 N N . GLU A 1 182 ? -6.764 -4.728 -12.160 1.00 96.44 182 GLU A N 1
ATOM 1405 C CA . GLU A 1 182 ? -5.785 -5.665 -12.721 1.00 96.44 182 GLU A CA 1
ATOM 1406 C C . GLU A 1 182 ? -6.061 -5.976 -14.197 1.00 96.44 182 GLU A C 1
ATOM 1408 O O . GLU A 1 182 ? -5.131 -6.104 -14.992 1.00 96.44 182 GLU A O 1
ATOM 1413 N N . GLN A 1 183 ? -7.333 -6.044 -14.607 1.00 96.56 183 GLN A N 1
ATOM 1414 C CA . GLN A 1 183 ? -7.686 -6.202 -16.020 1.00 96.56 183 GLN A CA 1
ATOM 1415 C C . GLN A 1 183 ? -7.220 -5.027 -16.886 1.00 96.56 183 GLN A C 1
ATOM 1417 O O . GLN A 1 183 ? -6.923 -5.247 -18.061 1.00 96.56 183 GLN A O 1
ATOM 1422 N N . GLU A 1 184 ? -7.095 -3.813 -16.334 1.00 97.00 184 GLU A N 1
ATOM 1423 C CA . GLU A 1 184 ? -6.548 -2.672 -17.080 1.00 97.00 184 GLU A CA 1
ATOM 1424 C C . GLU A 1 184 ? -5.096 -2.917 -17.520 1.00 97.00 184 GLU A C 1
ATOM 1426 O O . GLU A 1 184 ? -4.691 -2.409 -18.560 1.00 97.00 184 GLU A O 1
ATOM 1431 N N . LEU A 1 185 ? -4.334 -3.753 -16.802 1.00 96.62 185 LEU A N 1
ATOM 1432 C CA . LEU A 1 185 ? -2.951 -4.105 -17.154 1.00 96.62 185 LEU A CA 1
ATOM 1433 C C . LEU A 1 185 ? -2.831 -5.025 -18.380 1.00 96.62 185 LEU A C 1
ATOM 1435 O O . LEU A 1 185 ? -1.720 -5.354 -18.802 1.00 96.62 185 LEU A O 1
ATOM 1439 N N . LYS A 1 186 ? -3.954 -5.478 -18.950 1.00 95.88 186 LYS A N 1
ATOM 1440 C CA . LYS A 1 186 ? -3.964 -6.172 -20.246 1.00 95.88 186 LYS A CA 1
ATOM 1441 C C . LYS A 1 186 ? -3.805 -5.203 -21.416 1.00 95.88 186 LYS A C 1
ATOM 1443 O O . LYS A 1 186 ? -3.383 -5.632 -22.485 1.00 95.88 186 LYS A O 1
ATOM 1448 N N . ASP A 1 187 ? -4.144 -3.928 -21.224 1.00 97.56 187 ASP A N 1
ATOM 1449 C CA . ASP A 1 187 ? -3.912 -2.894 -22.226 1.00 97.56 187 ASP A CA 1
ATOM 1450 C C . ASP A 1 187 ? -2.414 -2.521 -22.258 1.00 97.56 187 ASP A C 1
ATOM 1452 O O . ASP A 1 187 ? -1.854 -2.166 -21.215 1.00 97.56 187 ASP A O 1
ATOM 1456 N N . PRO A 1 188 ? -1.740 -2.586 -23.423 1.00 96.31 188 PRO A N 1
ATOM 1457 C CA . PRO A 1 188 ? -0.306 -2.310 -23.511 1.00 96.31 188 PRO A CA 1
ATOM 1458 C C . PRO A 1 188 ? 0.084 -0.892 -23.079 1.00 96.31 188 PRO A C 1
ATOM 1460 O O . PRO A 1 188 ? 1.150 -0.702 -22.492 1.00 96.31 188 PRO A O 1
ATOM 1463 N N . GLY A 1 189 ? -0.768 0.104 -23.343 1.00 97.44 189 GLY A N 1
ATOM 1464 C CA . GLY A 1 189 ? -0.516 1.495 -22.968 1.00 97.44 189 GLY A CA 1
ATOM 1465 C C . GLY A 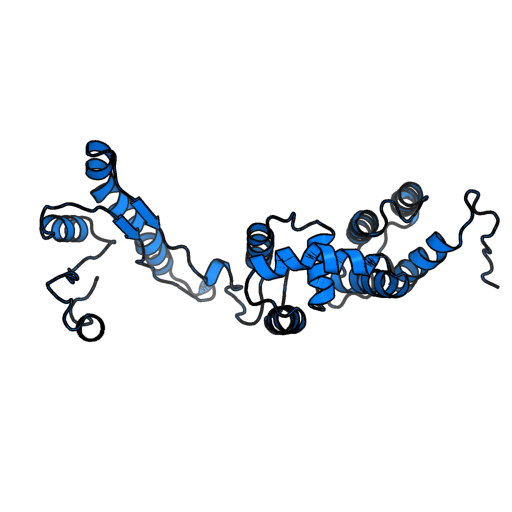1 189 ? -0.596 1.696 -21.457 1.00 97.44 189 GLY A C 1
ATOM 1466 O O . GLY A 1 189 ? 0.317 2.262 -20.857 1.00 97.44 189 GLY A O 1
ATOM 1467 N N . LYS A 1 190 ? -1.645 1.158 -20.828 1.00 98.12 190 LYS A N 1
ATOM 1468 C CA . LYS A 1 190 ? -1.820 1.139 -19.366 1.00 98.12 190 LYS A CA 1
ATOM 1469 C C . LYS A 1 190 ? -0.703 0.368 -18.676 1.00 98.12 190 LYS A C 1
ATOM 1471 O O . LYS A 1 190 ? -0.199 0.821 -17.655 1.00 98.12 190 LYS A O 1
ATOM 1476 N N . PHE A 1 191 ? -0.295 -0.773 -19.234 1.00 98.25 191 PHE A N 1
ATOM 1477 C CA . PHE A 1 191 ? 0.811 -1.547 -18.681 1.00 98.25 191 PHE A CA 1
ATOM 1478 C C . PHE A 1 191 ? 2.137 -0.786 -18.772 1.00 98.25 191 PHE A C 1
ATOM 1480 O O . PHE A 1 191 ? 2.902 -0.799 -17.812 1.00 98.25 191 PHE A O 1
ATOM 1487 N N . LYS A 1 192 ? 2.399 -0.083 -19.884 1.00 98.06 192 LYS A N 1
ATOM 1488 C CA . LYS A 1 192 ? 3.586 0.775 -20.020 1.00 98.06 192 LYS A CA 1
ATOM 1489 C C . LYS A 1 192 ? 3.586 1.901 -18.985 1.00 98.06 192 LYS A C 1
ATOM 1491 O O . LYS A 1 192 ? 4.613 2.115 -18.348 1.00 98.06 192 LYS A O 1
ATOM 1496 N N . ASP A 1 193 ? 2.450 2.563 -18.771 1.00 98.56 193 ASP A N 1
ATOM 1497 C CA . ASP A 1 193 ? 2.298 3.589 -17.729 1.00 98.56 193 ASP A CA 1
ATOM 1498 C C . ASP A 1 193 ? 2.544 3.020 -16.319 1.00 98.56 193 ASP A C 1
ATOM 1500 O O . ASP A 1 193 ? 3.390 3.528 -15.582 1.00 98.56 193 ASP A O 1
ATOM 1504 N N . PHE A 1 194 ? 1.902 1.895 -15.986 1.00 98.62 194 PHE A N 1
ATOM 1505 C CA . PHE A 1 194 ? 2.098 1.169 -14.727 1.00 98.62 194 PHE A CA 1
ATOM 1506 C C . PHE A 1 194 ? 3.567 0.774 -14.501 1.00 98.62 194 PHE A C 1
ATOM 1508 O O . PHE A 1 194 ? 4.131 1.026 -13.439 1.00 98.62 194 PHE A O 1
ATOM 1515 N N . TYR A 1 195 ? 4.215 0.210 -15.520 1.00 98.56 195 TYR A N 1
ATOM 1516 C CA . TYR A 1 195 ? 5.613 -0.210 -15.466 1.00 98.56 195 TYR A CA 1
ATOM 1517 C C . TYR A 1 195 ? 6.573 0.968 -15.239 1.00 98.56 195 TYR A C 1
ATOM 1519 O O . TYR A 1 195 ? 7.524 0.870 -14.461 1.00 98.56 195 TYR A O 1
ATOM 1527 N N . GLN A 1 196 ? 6.330 2.106 -15.896 1.00 98.25 196 GLN A N 1
ATOM 1528 C CA . GLN A 1 196 ? 7.130 3.321 -15.713 1.00 98.25 196 GLN A CA 1
ATOM 1529 C C . GLN A 1 196 ? 6.875 3.990 -14.355 1.00 98.25 196 GLN A C 1
ATOM 1531 O O . GLN A 1 196 ? 7.794 4.578 -13.772 1.00 98.25 196 GLN A O 1
ATOM 1536 N N . PHE A 1 197 ? 5.648 3.889 -13.836 1.00 98.56 197 PHE A N 1
ATOM 1537 C CA . PHE A 1 197 ? 5.301 4.308 -12.481 1.00 98.56 197 PHE A CA 1
ATOM 1538 C C . PHE A 1 197 ? 6.128 3.543 -11.441 1.00 98.56 197 PHE A C 1
ATOM 1540 O O . PHE A 1 197 ? 6.754 4.182 -10.590 1.00 98.56 197 PHE A O 1
ATOM 1547 N N . THR A 1 198 ? 6.221 2.211 -11.566 1.00 98.56 198 THR A N 1
ATOM 1548 C CA . THR A 1 198 ? 6.932 1.337 -10.614 1.00 98.56 198 THR A CA 1
ATOM 1549 C C . THR A 1 198 ? 8.360 1.806 -10.334 1.00 98.56 198 THR A C 1
ATOM 1551 O O . THR A 1 198 ? 8.784 1.801 -9.183 1.00 98.56 198 THR A O 1
ATOM 1554 N N . PHE A 1 199 ? 9.086 2.301 -11.343 1.00 98.31 199 PHE A N 1
ATOM 1555 C CA . PHE A 1 199 ? 10.441 2.830 -11.146 1.00 98.31 199 PHE A CA 1
ATOM 1556 C C . PHE A 1 199 ? 10.491 4.013 -10.169 1.00 98.31 199 PHE A C 1
ATOM 1558 O O . PHE A 1 199 ? 11.349 4.066 -9.288 1.00 98.31 199 PHE A O 1
ATOM 1565 N N . ASN A 1 200 ? 9.596 4.995 -10.342 1.00 96.25 200 ASN A N 1
ATOM 1566 C CA . ASN A 1 200 ? 9.611 6.198 -9.504 1.00 96.25 200 ASN A CA 1
ATOM 1567 C C . ASN A 1 200 ? 9.085 5.898 -8.098 1.00 96.25 200 ASN A C 1
ATOM 1569 O O . ASN A 1 200 ? 9.598 6.482 -7.153 1.00 96.25 200 ASN A O 1
ATOM 1573 N N . PHE A 1 201 ? 8.132 4.972 -7.990 1.00 97.50 201 PHE A N 1
ATOM 1574 C CA . PHE A 1 201 ? 7.586 4.486 -6.726 1.00 97.50 201 PHE A CA 1
ATOM 1575 C C . PHE A 1 201 ? 8.621 3.703 -5.901 1.00 97.50 201 PHE A C 1
ATOM 1577 O O . PHE A 1 201 ? 8.723 3.878 -4.688 1.00 97.50 201 PHE A O 1
ATOM 1584 N N . ALA A 1 202 ? 9.420 2.857 -6.557 1.00 95.94 202 ALA A N 1
ATOM 1585 C CA . ALA A 1 202 ? 10.392 1.993 -5.895 1.00 95.94 202 ALA A CA 1
ATOM 1586 C C . ALA A 1 202 ? 11.684 2.718 -5.484 1.00 95.94 202 ALA A C 1
ATOM 1588 O O . ALA A 1 202 ? 12.353 2.313 -4.531 1.00 95.94 202 ALA A O 1
ATOM 1589 N N . LYS A 1 203 ? 12.094 3.763 -6.211 1.00 93.69 203 LYS A N 1
ATOM 1590 C CA . LYS A 1 203 ? 13.367 4.437 -5.927 1.00 93.69 203 LYS A CA 1
ATOM 1591 C C . LYS A 1 203 ? 13.257 5.306 -4.674 1.00 93.69 203 LYS A C 1
ATOM 1593 O O . LYS A 1 203 ? 12.247 5.963 -4.441 1.00 93.69 203 LYS A O 1
ATOM 1598 N N . ASN A 1 204 ? 14.360 5.429 -3.943 1.00 85.69 204 ASN A N 1
ATOM 1599 C CA . ASN A 1 204 ? 14.422 6.353 -2.817 1.00 85.69 204 ASN A CA 1
ATOM 1600 C C . ASN A 1 204 ? 14.221 7.815 -3.284 1.00 85.69 204 ASN A C 1
ATOM 1602 O O . ASN A 1 204 ? 14.796 8.228 -4.308 1.00 85.69 204 ASN A O 1
ATOM 1606 N N . PRO A 1 205 ? 13.450 8.634 -2.544 1.00 86.06 205 PRO A N 1
ATOM 1607 C CA . PRO A 1 205 ? 13.327 10.063 -2.808 1.00 86.06 205 PRO A CA 1
ATOM 1608 C C . PRO A 1 205 ? 14.696 10.747 -2.904 1.00 86.06 205 PRO A C 1
ATOM 1610 O O . PRO A 1 205 ? 15.634 10.425 -2.179 1.00 86.06 205 PRO A O 1
ATOM 1613 N N . GLY A 1 206 ? 14.840 11.673 -3.853 1.00 85.38 206 GLY A N 1
ATOM 1614 C CA . GLY A 1 206 ? 16.107 12.368 -4.115 1.00 85.38 206 GLY A CA 1
ATOM 1615 C C . GLY A 1 206 ? 17.147 11.577 -4.923 1.00 85.38 206 GLY A C 1
ATOM 1616 O O . GLY A 1 206 ? 18.074 12.184 -5.459 1.00 85.38 206 GLY A O 1
ATOM 1617 N N . GLN A 1 207 ? 16.990 10.261 -5.104 1.00 88.44 207 GLN A N 1
ATOM 1618 C CA . GLN A 1 207 ? 17.881 9.478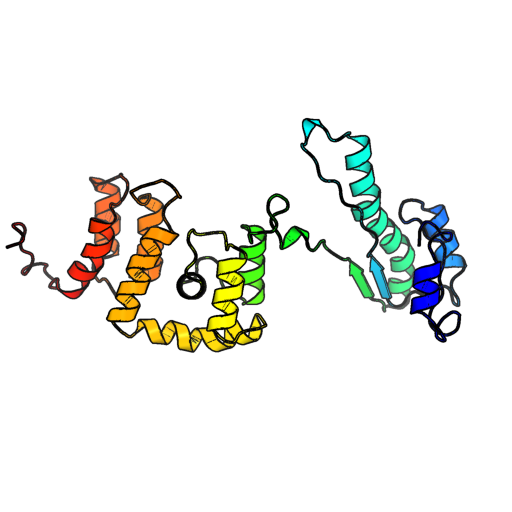 -5.965 1.00 88.44 207 GLN A CA 1
ATOM 1619 C C . GLN A 1 207 ? 17.430 9.477 -7.434 1.00 88.44 207 GLN A C 1
ATOM 1621 O O . GLN A 1 207 ? 16.232 9.526 -7.745 1.00 88.44 207 GLN A O 1
ATOM 1626 N N . LYS A 1 208 ? 18.419 9.425 -8.341 1.00 92.25 208 LYS A N 1
ATOM 1627 C CA . LYS A 1 208 ? 18.220 9.363 -9.803 1.00 92.25 208 LYS A CA 1
ATOM 1628 C C . LYS A 1 208 ? 18.053 7.937 -10.340 1.00 92.25 208 LYS A C 1
ATOM 1630 O O . LYS A 1 208 ? 17.419 7.764 -11.376 1.00 92.25 208 LYS A O 1
ATOM 1635 N N . GLY A 1 209 ? 18.649 6.951 -9.672 1.00 91.88 209 GLY A N 1
ATOM 1636 C CA . GLY A 1 209 ? 18.602 5.539 -10.051 1.00 91.88 209 GLY A CA 1
ATOM 1637 C C . GLY A 1 209 ? 17.876 4.702 -9.003 1.00 91.88 209 GLY A C 1
ATOM 1638 O O . GLY A 1 209 ? 17.729 5.136 -7.861 1.00 91.88 209 GLY A O 1
ATOM 1639 N N . LEU A 1 210 ? 17.440 3.514 -9.406 1.00 95.25 210 LEU A N 1
ATOM 1640 C CA . LEU A 1 210 ? 16.867 2.502 -8.523 1.00 95.25 210 LEU A CA 1
ATOM 1641 C C . LEU A 1 210 ? 17.971 1.549 -8.059 1.00 95.25 210 LEU A C 1
ATOM 1643 O O . LEU A 1 210 ? 18.824 1.174 -8.861 1.00 95.25 210 LEU A O 1
ATOM 1647 N N . ASP A 1 211 ? 17.981 1.176 -6.782 1.00 93.81 211 ASP A N 1
ATOM 1648 C CA . ASP A 1 211 ? 18.910 0.161 -6.280 1.00 93.81 211 ASP A CA 1
ATOM 1649 C C . ASP A 1 211 ? 18.755 -1.166 -7.048 1.00 93.81 211 ASP A C 1
ATOM 1651 O O . ASP A 1 211 ? 17.653 -1.506 -7.478 1.00 93.81 211 ASP A O 1
ATOM 1655 N N . LEU A 1 212 ? 19.854 -1.898 -7.257 1.00 93.50 212 LEU A N 1
ATOM 1656 C CA . LEU A 1 212 ? 19.839 -3.101 -8.091 1.00 93.50 212 LEU A CA 1
ATOM 1657 C C . LEU A 1 212 ? 18.947 -4.205 -7.512 1.00 93.50 212 LEU A C 1
ATOM 1659 O O . LEU A 1 212 ? 18.179 -4.812 -8.259 1.00 93.50 212 LEU A O 1
ATOM 1663 N N . GLU A 1 213 ? 19.038 -4.467 -6.207 1.00 93.25 213 GLU A N 1
ATOM 1664 C CA . GLU A 1 213 ? 18.245 -5.523 -5.567 1.00 93.25 213 GLU A CA 1
ATOM 1665 C C . GLU A 1 213 ? 16.758 -5.171 -5.632 1.00 93.25 213 GLU A C 1
ATOM 1667 O O . GLU A 1 213 ? 15.926 -6.011 -5.981 1.00 93.25 213 GLU A O 1
ATOM 1672 N N . MET A 1 214 ? 16.439 -3.894 -5.409 1.00 93.88 214 MET A N 1
ATOM 1673 C CA . MET A 1 214 ? 15.076 -3.383 -5.527 1.00 93.88 214 MET A CA 1
ATOM 1674 C C . MET A 1 214 ? 14.552 -3.466 -6.969 1.00 93.88 214 MET A C 1
ATOM 1676 O O . MET A 1 214 ? 13.411 -3.867 -7.192 1.00 93.88 214 MET A O 1
ATOM 1680 N N . ALA A 1 215 ? 15.381 -3.140 -7.965 1.00 97.25 215 ALA A N 1
ATOM 1681 C CA . ALA A 1 215 ? 15.001 -3.246 -9.370 1.00 97.25 215 ALA A CA 1
ATOM 1682 C C . ALA A 1 215 ? 14.681 -4.695 -9.761 1.00 97.25 215 ALA A C 1
ATOM 1684 O O . ALA A 1 215 ? 13.649 -4.943 -10.381 1.00 97.25 215 ALA A O 1
ATOM 1685 N N . ILE A 1 216 ? 15.516 -5.653 -9.344 1.00 97.19 216 ILE A N 1
ATOM 1686 C CA . ILE A 1 216 ? 15.284 -7.087 -9.572 1.00 97.19 216 ILE A CA 1
ATOM 1687 C C . ILE A 1 216 ? 13.980 -7.543 -8.909 1.00 97.19 216 ILE A C 1
ATOM 1689 O O . ILE A 1 216 ? 13.181 -8.226 -9.551 1.00 97.19 216 ILE A O 1
ATOM 1693 N N . ALA A 1 217 ? 13.726 -7.138 -7.661 1.00 97.06 217 ALA A N 1
ATOM 1694 C CA . ALA A 1 217 ? 12.492 -7.485 -6.958 1.00 97.06 217 ALA A CA 1
ATOM 1695 C C . ALA A 1 217 ? 11.246 -6.996 -7.717 1.00 97.06 217 ALA A C 1
ATOM 1697 O O . ALA A 1 217 ? 10.341 -7.785 -7.996 1.00 97.06 217 ALA A O 1
ATOM 1698 N N . TYR A 1 218 ? 11.226 -5.727 -8.133 1.00 98.31 218 TYR A N 1
ATOM 1699 C CA . TYR A 1 218 ? 10.093 -5.179 -8.880 1.00 98.31 218 TYR A CA 1
ATOM 1700 C C . TYR A 1 218 ? 9.984 -5.733 -10.304 1.00 98.31 218 TYR A C 1
ATOM 1702 O O . TYR A 1 218 ? 8.866 -5.946 -10.768 1.00 98.31 218 TYR A O 1
ATOM 1710 N N . TRP A 1 219 ? 11.087 -6.031 -10.998 1.00 98.44 219 TRP A N 1
ATOM 1711 C CA . TRP A 1 219 ? 11.023 -6.716 -12.294 1.00 98.44 219 TRP A CA 1
ATOM 1712 C C . TRP A 1 219 ? 10.418 -8.111 -12.173 1.00 98.44 219 TRP A C 1
ATOM 1714 O O . TRP A 1 219 ? 9.542 -8.455 -12.963 1.00 98.44 219 TRP A O 1
ATOM 1724 N N . ASN A 1 220 ? 10.806 -8.883 -11.159 1.00 97.88 220 ASN A N 1
ATOM 1725 C CA . ASN A 1 220 ? 10.180 -10.175 -10.877 1.00 97.88 220 ASN A CA 1
ATOM 1726 C C . ASN A 1 220 ? 8.696 -10.026 -10.540 1.00 97.88 220 ASN A C 1
ATOM 1728 O O . ASN A 1 220 ? 7.891 -10.870 -10.925 1.00 97.88 220 ASN A O 1
ATOM 1732 N N . LEU A 1 221 ? 8.308 -8.926 -9.900 1.00 97.56 221 LEU A N 1
ATOM 1733 C CA . LEU A 1 221 ? 6.909 -8.663 -9.605 1.00 97.56 221 LEU A CA 1
ATOM 1734 C C . LEU A 1 221 ? 6.091 -8.333 -10.868 1.00 97.56 221 LEU A C 1
ATOM 1736 O O . LEU A 1 221 ? 4.994 -8.859 -11.038 1.00 97.56 221 LEU A O 1
ATOM 1740 N N . VAL A 1 222 ? 6.609 -7.489 -11.770 1.00 97.62 222 VAL A N 1
ATOM 1741 C CA . VAL A 1 222 ? 5.814 -6.927 -12.884 1.00 97.62 222 VAL A CA 1
ATOM 1742 C C . VAL A 1 222 ? 6.049 -7.585 -14.247 1.00 97.62 222 VAL A C 1
ATOM 1744 O O . VAL A 1 222 ? 5.169 -7.517 -15.105 1.00 97.62 222 VAL A O 1
ATOM 1747 N N . LEU A 1 223 ? 7.207 -8.213 -14.476 1.00 97.50 223 LEU A N 1
ATOM 1748 C CA . LEU A 1 223 ? 7.588 -8.813 -15.765 1.00 97.50 223 LEU A CA 1
ATOM 1749 C C . LEU A 1 223 ? 7.530 -10.345 -15.783 1.00 97.50 223 LEU A C 1
ATOM 1751 O O . LEU A 1 223 ? 7.702 -10.935 -16.856 1.00 97.50 223 LEU A O 1
ATOM 1755 N N . THR A 1 224 ? 7.258 -11.004 -14.653 1.00 95.31 224 THR A N 1
ATOM 1756 C CA . THR A 1 224 ? 7.081 -12.465 -14.626 1.00 95.31 224 THR A CA 1
ATOM 1757 C C . THR A 1 224 ? 5.983 -12.893 -15.599 1.00 95.31 224 THR A C 1
ATOM 1759 O O . THR A 1 224 ? 4.881 -12.345 -15.614 1.00 95.31 224 THR A O 1
ATOM 1762 N N . GLY A 1 225 ? 6.306 -13.859 -16.464 1.00 92.69 225 GLY A N 1
ATOM 1763 C CA . GLY A 1 225 ? 5.412 -14.338 -17.524 1.00 92.69 225 GLY A CA 1
ATOM 1764 C C . GLY A 1 225 ? 5.243 -13.386 -18.718 1.00 92.69 225 GLY A C 1
ATOM 1765 O O . GLY A 1 225 ? 4.534 -13.735 -19.658 1.00 92.69 225 GLY A O 1
ATOM 1766 N N . LYS A 1 226 ? 5.884 -12.208 -18.712 1.00 93.50 226 LYS A N 1
ATOM 1767 C CA . LYS A 1 226 ? 5.863 -11.230 -19.817 1.00 93.50 226 LYS A CA 1
ATOM 1768 C C . LYS A 1 226 ? 7.221 -11.081 -20.496 1.00 93.50 226 LYS A C 1
ATOM 1770 O O . LYS A 1 226 ? 7.270 -10.882 -21.703 1.00 93.50 226 LYS A O 1
ATOM 1775 N N . PHE A 1 227 ? 8.314 -11.199 -19.742 1.00 96.25 227 PHE A N 1
ATOM 1776 C CA . PHE A 1 227 ? 9.669 -11.122 -20.278 1.00 96.25 227 PHE A CA 1
ATOM 1777 C C . PHE A 1 227 ? 10.366 -12.483 -20.210 1.00 96.25 227 PHE A C 1
ATOM 1779 O O . PHE A 1 227 ? 10.754 -12.954 -19.144 1.00 96.25 227 PHE A O 1
ATOM 1786 N N . LYS A 1 228 ? 10.542 -13.115 -21.373 1.00 94.56 228 LYS A N 1
ATOM 1787 C CA . LYS A 1 228 ? 11.105 -14.472 -21.511 1.00 94.56 228 LYS A CA 1
ATOM 1788 C C . LYS A 1 228 ? 12.553 -14.624 -21.033 1.00 94.56 228 LYS A C 1
ATOM 1790 O O . LYS A 1 228 ? 12.942 -15.717 -20.643 1.00 94.56 228 LYS A O 1
ATOM 1795 N N . PHE A 1 229 ? 13.336 -13.545 -21.029 1.00 97.56 229 PHE A N 1
ATOM 1796 C CA . PHE A 1 229 ? 14.737 -13.560 -20.594 1.00 97.56 229 PHE A CA 1
ATOM 1797 C C . PHE A 1 229 ? 14.943 -12.967 -19.197 1.00 97.56 229 PHE A C 1
ATOM 1799 O O . PHE A 1 229 ? 16.070 -12.627 -18.849 1.00 97.56 229 PHE A O 1
ATOM 1806 N N . LEU A 1 230 ? 13.883 -12.836 -18.392 1.00 97.75 230 LEU A N 1
ATOM 1807 C CA . LEU A 1 230 ? 13.948 -12.188 -17.081 1.00 97.75 230 LEU A CA 1
ATOM 1808 C C . LEU A 1 230 ? 14.991 -12.820 -16.148 1.00 97.75 230 LEU A C 1
ATOM 1810 O O . LEU A 1 230 ? 15.804 -12.105 -15.568 1.00 97.75 230 LEU A O 1
ATOM 1814 N N . ASP A 1 231 ? 15.040 -14.150 -16.064 1.00 97.31 231 ASP A N 1
ATOM 1815 C CA . ASP A 1 231 ? 16.018 -14.843 -15.216 1.00 97.31 231 ASP A CA 1
ATOM 1816 C C . ASP A 1 231 ? 17.460 -14.617 -15.691 1.00 97.31 231 ASP A C 1
ATOM 1818 O O . ASP A 1 231 ? 18.367 -14.387 -14.886 1.00 97.31 231 ASP A O 1
ATOM 1822 N N . LEU A 1 232 ? 17.673 -14.633 -17.012 1.00 97.50 232 LEU A N 1
ATOM 1823 C CA . LEU A 1 232 ? 18.983 -14.381 -17.612 1.00 97.50 232 LEU A CA 1
ATOM 1824 C C . LEU A 1 232 ? 19.417 -12.923 -17.403 1.00 97.50 232 LEU A C 1
ATOM 1826 O O . LEU A 1 232 ? 20.577 -12.669 -17.085 1.00 97.50 232 LEU A O 1
ATOM 1830 N N . TRP A 1 233 ? 18.482 -11.980 -17.524 1.00 97.62 233 TRP A N 1
ATOM 1831 C CA . TRP A 1 233 ? 18.686 -10.561 -17.245 1.00 97.62 233 TRP A CA 1
ATOM 1832 C C . TRP A 1 233 ? 19.084 -10.320 -15.786 1.00 97.62 233 TRP A C 1
ATOM 1834 O O . TRP A 1 233 ? 20.094 -9.666 -15.519 1.00 97.62 233 TRP A O 1
ATOM 1844 N N . ASN A 1 234 ? 18.348 -10.911 -14.843 1.00 96.69 234 ASN A N 1
ATOM 1845 C CA . ASN A 1 234 ? 18.654 -10.818 -13.417 1.00 96.69 234 ASN A CA 1
ATOM 1846 C C . ASN A 1 234 ? 20.057 -11.364 -13.119 1.00 96.69 234 ASN A C 1
ATOM 1848 O O . ASN A 1 234 ? 20.850 -10.706 -12.443 1.00 96.69 234 ASN A O 1
ATOM 1852 N N . LYS A 1 235 ? 20.397 -12.532 -13.680 1.00 96.94 235 LYS A N 1
ATOM 1853 C CA . LYS A 1 235 ? 21.730 -13.130 -13.546 1.00 96.94 235 LYS A CA 1
ATOM 1854 C C . LYS A 1 235 ? 22.824 -12.213 -14.101 1.00 96.94 235 LYS A C 1
ATOM 1856 O O . LYS A 1 235 ? 23.805 -11.953 -13.408 1.00 96.94 235 LYS A O 1
ATOM 1861 N N . PHE A 1 236 ? 22.636 -11.683 -15.311 1.00 96.94 236 PHE A N 1
ATOM 1862 C CA . PHE A 1 236 ? 23.585 -10.767 -15.946 1.00 96.94 236 PHE A CA 1
ATOM 1863 C C . PHE A 1 236 ? 23.871 -9.542 -15.069 1.00 96.94 236 PHE A C 1
ATOM 1865 O O . PHE A 1 236 ? 25.032 -9.188 -14.856 1.00 96.94 236 PHE A O 1
ATOM 1872 N N . LEU A 1 237 ? 22.835 -8.908 -14.515 1.00 96.38 237 LEU A N 1
ATOM 1873 C CA . LEU A 1 237 ? 23.016 -7.715 -13.688 1.00 96.38 237 LEU A CA 1
ATOM 1874 C C . LEU A 1 237 ? 23.756 -8.005 -12.376 1.00 96.38 237 LEU A C 1
ATOM 1876 O O . LEU A 1 237 ? 24.609 -7.205 -11.971 1.00 96.38 237 LEU A O 1
ATOM 1880 N N . LEU A 1 238 ? 23.450 -9.140 -11.738 1.00 93.12 238 LEU A N 1
ATOM 1881 C CA . LEU A 1 238 ? 24.113 -9.592 -10.511 1.00 93.12 238 LEU A CA 1
ATOM 1882 C C . LEU A 1 238 ? 25.594 -9.917 -10.745 1.00 93.12 238 LEU A C 1
ATOM 1884 O O . LEU A 1 238 ? 26.429 -9.648 -9.880 1.00 93.12 238 LEU A O 1
ATOM 1888 N N . GLU A 1 239 ? 25.938 -10.460 -11.912 1.00 95.25 239 GLU A N 1
ATOM 1889 C CA . GLU A 1 239 ? 27.316 -10.812 -12.261 1.00 95.25 239 GLU A CA 1
ATOM 1890 C C . GLU A 1 239 ? 28.125 -9.593 -12.744 1.00 95.25 239 GLU A C 1
ATOM 1892 O O . GLU A 1 239 ? 29.276 -9.429 -12.327 1.00 95.25 239 GLU A O 1
ATOM 1897 N N . HIS A 1 240 ? 27.525 -8.704 -13.549 1.00 93.56 240 HIS A N 1
ATOM 1898 C CA . HIS A 1 240 ? 28.271 -7.721 -14.348 1.00 93.56 240 HIS A CA 1
ATOM 1899 C C . HIS A 1 240 ? 27.977 -6.236 -14.074 1.00 93.56 240 HIS A C 1
ATOM 1901 O O . HIS A 1 240 ? 28.868 -5.415 -14.296 1.00 93.56 240 HIS A O 1
ATOM 1907 N N . HIS A 1 241 ? 26.785 -5.841 -13.602 1.00 87.31 241 HIS A N 1
ATOM 1908 C CA . HIS A 1 241 ? 26.450 -4.410 -13.439 1.00 87.31 241 HIS A CA 1
ATOM 1909 C C . HIS A 1 241 ? 26.653 -3.903 -12.009 1.00 87.31 241 HIS A C 1
ATOM 1911 O O . HIS A 1 241 ? 27.272 -2.851 -11.837 1.00 87.31 241 HIS A O 1
ATOM 1917 N N . LYS A 1 242 ? 26.154 -4.640 -10.999 1.00 83.25 242 LYS A N 1
ATOM 1918 C CA . LYS A 1 242 ? 26.282 -4.377 -9.539 1.00 83.25 242 LYS A CA 1
ATOM 1919 C C . LYS A 1 242 ? 26.097 -2.911 -9.095 1.00 83.25 242 LYS A C 1
ATOM 1921 O O . LYS A 1 242 ? 26.649 -2.484 -8.083 1.00 83.25 242 LYS A O 1
ATOM 1926 N N . ARG A 1 243 ? 25.355 -2.115 -9.866 1.00 90.19 243 ARG A N 1
ATOM 1927 C CA . ARG A 1 243 ? 25.132 -0.676 -9.669 1.00 90.19 243 ARG A CA 1
ATOM 1928 C C . ARG A 1 243 ? 23.652 -0.363 -9.835 1.00 90.19 243 ARG A C 1
ATOM 1930 O O . ARG A 1 243 ? 22.901 -1.178 -10.366 1.00 90.19 243 ARG A O 1
ATOM 1937 N N . SER A 1 244 ? 23.254 0.837 -9.422 1.00 94.00 244 SER A N 1
ATOM 1938 C CA . SER A 1 244 ? 21.884 1.307 -9.600 1.00 94.00 244 SER A CA 1
ATOM 1939 C C . SER A 1 244 ? 21.455 1.309 -11.072 1.00 94.00 244 SER A C 1
ATOM 1941 O O . SER A 1 244 ? 22.263 1.480 -11.993 1.00 94.00 244 SER A O 1
ATOM 1943 N N . ILE A 1 245 ? 20.160 1.101 -11.283 1.00 97.69 245 ILE A N 1
ATOM 1944 C CA . ILE A 1 245 ? 19.506 1.064 -12.586 1.00 97.69 245 ILE A CA 1
ATOM 1945 C C . ILE A 1 245 ? 19.020 2.475 -12.947 1.00 97.69 245 ILE A C 1
ATOM 1947 O O . ILE A 1 245 ? 18.227 3.063 -12.202 1.00 97.69 245 ILE A O 1
ATOM 1951 N N . PRO A 1 246 ? 19.477 3.051 -14.073 1.00 97.25 246 PRO A N 1
ATOM 1952 C CA . PRO A 1 246 ? 18.938 4.303 -14.595 1.00 97.25 246 PRO A CA 1
ATOM 1953 C C . PRO A 1 246 ? 17.490 4.155 -15.074 1.00 97.25 246 PRO A C 1
ATOM 1955 O O . PRO A 1 246 ? 17.088 3.096 -15.558 1.00 97.25 246 PRO A O 1
ATOM 1958 N N . LYS A 1 247 ? 16.728 5.253 -15.023 1.00 97.06 247 LYS A N 1
ATOM 1959 C CA . LYS A 1 247 ? 15.332 5.293 -15.492 1.00 97.06 247 LYS A CA 1
ATOM 1960 C C . LYS A 1 247 ? 15.184 4.861 -16.951 1.00 97.06 247 LYS A C 1
ATOM 1962 O O . LYS A 1 247 ? 14.263 4.121 -17.277 1.00 97.06 247 LYS A O 1
ATOM 1967 N N . ASP A 1 248 ? 16.105 5.286 -17.810 1.00 96.94 248 ASP A N 1
ATOM 1968 C CA . ASP A 1 248 ? 16.057 4.948 -19.234 1.00 96.94 248 ASP A CA 1
ATOM 1969 C C . ASP A 1 248 ? 16.281 3.450 -19.460 1.00 96.94 248 ASP A C 1
ATOM 1971 O O . ASP A 1 248 ? 15.531 2.830 -20.207 1.00 96.94 248 ASP A O 1
ATOM 1975 N N . THR A 1 249 ? 17.233 2.839 -18.744 1.00 97.06 249 THR A N 1
ATOM 1976 C CA . THR A 1 249 ? 17.463 1.386 -18.781 1.00 97.06 249 THR A CA 1
ATOM 1977 C C . THR A 1 249 ? 16.236 0.612 -18.309 1.00 97.06 249 THR A C 1
ATOM 1979 O O . THR A 1 249 ? 15.845 -0.356 -18.956 1.00 97.06 249 THR A O 1
ATOM 1982 N N . TRP A 1 250 ? 15.598 1.050 -17.217 1.00 98.31 250 TRP A N 1
ATOM 1983 C CA . TRP A 1 250 ? 14.334 0.466 -16.765 1.00 98.31 250 TRP A CA 1
ATOM 1984 C C . TRP A 1 250 ? 13.273 0.537 -17.864 1.00 98.31 250 TRP A C 1
ATOM 1986 O O . TRP A 1 250 ? 12.713 -0.487 -18.245 1.00 98.31 250 TRP A O 1
ATOM 1996 N N . ASN A 1 251 ? 13.027 1.727 -18.413 1.00 97.12 251 ASN A N 1
ATOM 1997 C CA . ASN A 1 251 ? 11.979 1.957 -19.405 1.00 97.12 251 ASN A CA 1
ATOM 1998 C C . ASN A 1 251 ? 12.197 1.158 -20.698 1.00 97.12 251 ASN A C 1
ATOM 2000 O O . ASN A 1 251 ? 11.255 0.536 -21.187 1.00 97.12 251 ASN A O 1
ATOM 2004 N N . LEU A 1 252 ? 13.425 1.153 -21.224 1.00 96.56 252 LEU A N 1
ATOM 2005 C CA . LEU A 1 252 ? 13.768 0.476 -22.476 1.00 96.56 252 LEU A CA 1
ATOM 2006 C C . LEU A 1 252 ? 13.716 -1.048 -22.363 1.00 96.56 252 LEU A C 1
ATOM 2008 O O . LEU A 1 252 ? 13.489 -1.704 -23.374 1.00 96.56 252 LEU A O 1
ATOM 2012 N N . LEU A 1 253 ? 13.859 -1.625 -21.163 1.00 97.75 253 LEU A N 1
ATOM 2013 C CA . LEU A 1 253 ? 13.756 -3.076 -20.985 1.00 97.75 253 LEU A CA 1
ATOM 2014 C C . LEU A 1 253 ? 12.373 -3.614 -21.380 1.00 97.75 253 LEU A C 1
ATOM 2016 O O . LEU A 1 253 ? 12.278 -4.706 -21.937 1.00 97.75 253 LEU A O 1
ATOM 2020 N N . LEU A 1 254 ? 11.303 -2.848 -21.135 1.00 97.06 254 LEU A N 1
ATOM 2021 C CA . LEU A 1 254 ? 9.960 -3.239 -21.566 1.00 97.06 254 LEU A CA 1
ATOM 2022 C C . LEU A 1 254 ? 9.852 -3.255 -23.094 1.00 97.06 254 LEU A C 1
ATOM 2024 O O . LEU A 1 254 ? 9.315 -4.203 -23.664 1.00 97.06 254 LEU A O 1
ATOM 2028 N N . ASP A 1 255 ? 10.375 -2.219 -23.752 1.00 94.69 255 ASP A N 1
ATOM 2029 C CA . ASP A 1 255 ? 10.361 -2.132 -25.212 1.00 94.69 255 ASP A CA 1
ATOM 2030 C C . ASP A 1 255 ? 11.228 -3.254 -25.820 1.00 94.69 255 ASP A C 1
ATOM 2032 O O . ASP A 1 255 ? 10.755 -3.969 -26.702 1.00 94.69 255 ASP A O 1
ATOM 2036 N N . PHE A 1 256 ? 12.422 -3.508 -25.267 1.00 96.00 256 PHE A N 1
ATOM 2037 C CA . PHE A 1 256 ? 13.286 -4.640 -25.621 1.00 96.00 256 PHE A CA 1
ATOM 2038 C C . PHE A 1 256 ? 12.551 -5.979 -25.496 1.00 96.00 256 PHE A C 1
ATOM 2040 O O . PHE A 1 256 ? 12.509 -6.750 -26.451 1.00 96.00 256 PHE A O 1
ATOM 2047 N N . GLY A 1 257 ? 11.916 -6.241 -24.350 1.00 93.94 257 GLY A N 1
ATOM 2048 C CA . GLY A 1 257 ? 11.198 -7.491 -24.100 1.00 93.94 257 GLY A CA 1
ATOM 2049 C C . GLY A 1 257 ? 10.044 -7.748 -25.073 1.00 93.94 257 GLY A C 1
ATOM 2050 O O . GLY A 1 257 ? 9.761 -8.907 -25.375 1.00 93.94 257 GLY A O 1
ATOM 2051 N N . ASN A 1 258 ? 9.420 -6.688 -25.594 1.00 92.94 258 ASN A N 1
ATOM 2052 C CA . ASN A 1 258 ? 8.321 -6.782 -26.557 1.00 92.94 258 ASN A CA 1
ATOM 2053 C C . ASN A 1 258 ? 8.785 -7.049 -27.998 1.00 92.94 258 ASN A C 1
ATOM 2055 O O . ASN A 1 258 ? 8.017 -7.616 -28.773 1.00 92.94 258 ASN A O 1
ATOM 2059 N N . ILE A 1 259 ? 9.999 -6.628 -28.372 1.00 94.31 259 ILE A N 1
ATOM 2060 C CA . ILE A 1 259 ? 10.489 -6.708 -29.761 1.00 94.31 259 ILE A CA 1
ATOM 2061 C C . ILE A 1 259 ? 11.502 -7.832 -29.988 1.00 94.31 259 ILE A C 1
ATOM 2063 O O . ILE A 1 259 ? 11.637 -8.303 -31.116 1.00 94.31 259 ILE A O 1
ATOM 2067 N N . ILE A 1 260 ? 12.233 -8.252 -28.953 1.00 96.31 260 ILE A N 1
ATOM 2068 C CA . ILE A 1 260 ? 13.371 -9.163 -29.100 1.00 96.31 260 ILE A CA 1
ATOM 2069 C C . ILE A 1 260 ? 12.932 -10.582 -29.503 1.00 96.31 260 ILE A C 1
ATOM 2071 O O . ILE A 1 260 ? 12.007 -11.167 -28.926 1.00 96.31 260 ILE A O 1
ATOM 2075 N N . ALA A 1 261 ? 13.614 -11.159 -30.490 1.00 95.12 261 ALA A N 1
ATOM 2076 C CA . ALA A 1 261 ? 13.436 -12.539 -30.932 1.00 95.12 261 ALA A CA 1
ATOM 2077 C C . ALA A 1 261 ? 13.922 -13.544 -29.871 1.00 95.12 261 ALA A C 1
ATOM 2079 O O . ALA A 1 261 ? 14.653 -13.198 -28.943 1.00 95.12 261 ALA A O 1
ATOM 2080 N N . ASP A 1 262 ? 13.505 -14.805 -29.997 1.00 94.25 262 ASP A N 1
ATOM 2081 C CA . ASP A 1 262 ? 13.860 -15.874 -29.045 1.00 94.25 262 ASP A CA 1
ATOM 2082 C C . ASP A 1 262 ? 15.359 -16.211 -29.036 1.00 94.25 262 ASP A C 1
ATOM 2084 O O . ASP A 1 262 ? 15.881 -16.696 -28.036 1.00 94.25 262 ASP A O 1
ATOM 2088 N N . ASP A 1 263 ? 16.058 -15.924 -30.129 1.00 95.75 263 ASP A N 1
ATOM 2089 C CA . ASP A 1 263 ? 17.504 -16.089 -30.285 1.00 95.75 263 ASP A CA 1
ATOM 2090 C C . ASP A 1 263 ? 18.265 -14.752 -30.239 1.00 95.75 263 ASP A C 1
ATOM 2092 O O . ASP A 1 263 ? 19.468 -14.721 -30.485 1.00 95.75 263 ASP A O 1
ATOM 2096 N N . MET A 1 264 ? 17.567 -13.648 -29.936 1.00 96.38 264 MET A N 1
ATOM 2097 C CA . MET A 1 264 ? 18.085 -12.273 -29.950 1.00 96.38 264 MET A CA 1
ATOM 2098 C C . MET A 1 264 ? 18.658 -11.803 -31.305 1.00 96.38 264 MET A C 1
ATOM 2100 O O . MET A 1 264 ? 19.314 -10.766 -31.359 1.00 96.38 264 MET A O 1
ATOM 2104 N N . SER A 1 265 ? 18.384 -12.508 -32.411 1.00 96.62 265 SER A N 1
ATOM 2105 C CA . SER A 1 265 ? 18.970 -12.230 -33.737 1.00 96.62 265 SER A CA 1
ATOM 2106 C C . SER A 1 265 ? 18.576 -10.883 -34.348 1.00 96.62 265 SER A C 1
ATOM 2108 O O . SER A 1 265 ? 19.279 -10.373 -35.217 1.00 96.62 265 SER A O 1
ATOM 2110 N N . ASN A 1 266 ? 17.459 -10.301 -33.908 1.00 95.75 266 ASN A N 1
ATOM 2111 C CA . ASN A 1 266 ? 16.964 -9.005 -34.371 1.00 95.75 266 ASN A CA 1
ATOM 2112 C C . ASN A 1 266 ? 17.412 -7.827 -33.489 1.00 95.75 266 ASN A C 1
ATOM 2114 O O . ASN A 1 266 ? 16.869 -6.731 -33.632 1.00 95.75 266 ASN A O 1
ATOM 2118 N N . TYR A 1 267 ? 18.349 -8.045 -32.564 1.00 95.44 267 TYR A N 1
ATOM 2119 C CA . TYR A 1 267 ? 18.952 -6.969 -31.786 1.00 95.44 267 TYR A CA 1
ATOM 2120 C C . TYR A 1 267 ? 19.992 -6.213 -32.618 1.00 95.44 267 TYR A C 1
ATOM 2122 O O . TYR A 1 267 ? 20.871 -6.828 -33.218 1.00 95.44 267 TYR A O 1
ATOM 2130 N N . ASP A 1 268 ? 19.910 -4.884 -32.616 1.00 93.00 268 ASP A N 1
ATOM 2131 C CA . ASP A 1 268 ? 20.930 -4.011 -33.195 1.00 93.00 268 ASP A CA 1
ATOM 2132 C C . ASP A 1 268 ? 21.730 -3.331 -32.078 1.00 93.00 268 ASP A C 1
ATOM 2134 O O . ASP A 1 268 ? 21.213 -2.480 -31.352 1.00 93.00 268 ASP A O 1
ATOM 2138 N N . GLU A 1 269 ? 23.004 -3.705 -31.949 1.00 90.50 269 GLU A N 1
ATOM 2139 C CA . GLU A 1 269 ? 23.931 -3.110 -30.981 1.00 90.50 269 GLU A CA 1
ATOM 2140 C C . GLU A 1 269 ? 24.257 -1.640 -31.297 1.00 90.50 269 GLU A C 1
ATOM 2142 O O . GLU A 1 269 ? 24.635 -0.893 -30.392 1.00 90.50 269 GLU A O 1
ATOM 2147 N N . GLU A 1 270 ? 24.102 -1.206 -32.555 1.00 88.44 270 GLU A N 1
ATOM 2148 C CA . GLU A 1 270 ? 24.361 0.174 -32.982 1.00 88.44 270 GLU A CA 1
ATOM 2149 C C . GLU A 1 270 ? 23.135 1.095 -32.834 1.00 88.44 270 GLU A C 1
ATOM 2151 O O . GLU A 1 270 ? 23.286 2.317 -32.912 1.00 88.44 270 GLU A O 1
ATOM 2156 N N . GLY A 1 271 ? 21.946 0.532 -32.581 1.00 74.56 271 GLY A N 1
ATOM 2157 C CA . GLY A 1 271 ? 20.702 1.265 -32.327 1.00 74.56 271 GLY A CA 1
ATOM 2158 C C . GLY A 1 271 ? 20.246 2.178 -33.473 1.00 74.56 271 GLY A C 1
ATOM 2159 O O . GLY A 1 271 ? 19.779 3.288 -33.198 1.00 74.56 271 GLY A O 1
ATOM 2160 N N . LYS A 1 272 ? 20.430 1.754 -34.729 1.00 52.00 272 LYS A N 1
ATOM 2161 C CA . LYS A 1 272 ? 20.093 2.527 -35.937 1.00 52.00 272 LYS A CA 1
ATOM 2162 C C . LYS A 1 272 ? 18.640 2.391 -36.386 1.00 52.00 272 LYS A C 1
ATOM 2164 O O . LYS A 1 272 ? 17.993 1.357 -36.115 1.00 52.00 272 LYS A O 1
#

Secondary structure (DSSP, 8-state):
---GGG-HHHHHHHGGGBTTTB------TT-HHHHHHHHHTSGGG--SEEEE-------S-GGGS-HHHHHHHHIIIIIHHHHHHHHHHHHHHHHT--EEEEPPPGGGTSBTTBTTEE-HHHHHHHHHHHT--TTSHHHHHHHHHTT-SSTT-EEHHHHHHHHHHTT-SSHHHHHHHHHHHHHHTTSHHHHHHHHHHHHHHHSPTT-SEE-HHHHHHHHHHHHTTT-TTHHHHHHHIIIII-SPEEHHHHHHHHHHHHH--TT-TT--TT--

pLDDT: mean 91.44, std 9.52, range [41.41, 98.62]